Protein AF-0000000078881386 (afdb_homodimer)

Nearest PDB structures (foldseek):
  1fao-assembly1_A  TM=9.154E-01  e=1.620E-07  Homo sapiens
  7myx-assembly1_A  TM=7.883E-01  e=7.237E-08  Homo sapiens
  2dn6-assembly1_A  TM=8.409E-01  e=1.444E-07  Homo sapiens
  1fb8-assembly1_A  TM=8.385E-01  e=2.160E-07  Homo sapiens
  1wgq-assembly1_A  TM=7.987E-01  e=1.714E-06  Mus musculus

Structure (mmCIF, N/CA/C/O backbone):
data_AF-0000000078881386-model_v1
#
loop_
_entity.id
_entity.type
_entity.pdbx_description
1 polymer 'PH domain-containing protein'
#
loop_
_atom_site.group_PDB
_atom_site.id
_atom_site.type_symbol
_atom_site.label_atom_id
_atom_site.label_alt_id
_atom_site.label_comp_id
_atom_site.label_asym_id
_atom_site.label_entity_id
_atom_site.label_seq_id
_atom_site.pdbx_PDB_ins_code
_atom_site.Cartn_x
_atom_site.Cartn_y
_atom_site.Cartn_z
_atom_site.occupancy
_atom_site.B_iso_or_equiv
_atom_site.auth_seq_id
_atom_site.auth_comp_id
_atom_site.auth_asym_id
_atom_site.auth_atom_id
_atom_site.pdbx_PDB_model_num
ATOM 1 N N . MET A 1 1 ? 12.828 -4.633 3.707 1 94.75 1 MET A N 1
ATOM 2 C CA . MET A 1 1 ? 11.664 -5.312 3.141 1 94.75 1 MET A CA 1
ATOM 3 C C . MET A 1 1 ? 11.57 -5.066 1.638 1 94.75 1 MET A C 1
ATOM 5 O O . MET A 1 1 ? 11.734 -3.938 1.177 1 94.75 1 MET A O 1
ATOM 9 N N . LYS A 1 2 ? 11.383 -6.121 0.848 1 96.06 2 LYS A N 1
ATOM 10 C CA . LYS A 1 2 ? 11.242 -5.98 -0.599 1 96.06 2 LYS A CA 1
ATOM 11 C C . LYS A 1 2 ? 9.891 -5.371 -0.964 1 96.06 2 LYS A C 1
ATOM 13 O O . LYS A 1 2 ? 8.867 -5.711 -0.366 1 96.06 2 LYS A O 1
ATOM 18 N N . LEU A 1 3 ? 9.953 -4.492 -1.882 1 97 3 LEU A N 1
ATOM 19 C CA . LEU A 1 3 ? 8.773 -3.807 -2.404 1 97 3 LEU A CA 1
ATOM 20 C C . LEU A 1 3 ? 8.789 -3.785 -3.93 1 97 3 LEU A C 1
ATOM 22 O O . LEU A 1 3 ? 9.859 -3.682 -4.543 1 97 3 LEU A O 1
ATOM 26 N N . ASN A 1 4 ? 7.621 -3.945 -4.484 1 96.25 4 ASN A N 1
ATOM 27 C CA . ASN A 1 4 ? 7.551 -3.697 -5.918 1 96.25 4 ASN A CA 1
ATOM 28 C C . ASN A 1 4 ? 7.609 -2.205 -6.234 1 96.25 4 ASN A C 1
ATOM 30 O O . ASN A 1 4 ? 6.652 -1.642 -6.77 1 96.25 4 ASN A O 1
ATOM 34 N N . GLU A 1 5 ? 8.734 -1.689 -6.043 1 96.25 5 GLU A N 1
ATOM 35 C CA . GLU A 1 5 ? 8.969 -0.248 -6.031 1 96.25 5 GLU A CA 1
ATOM 36 C C . GLU A 1 5 ? 8.625 0.379 -7.379 1 96.25 5 GLU A C 1
ATOM 38 O O . GLU A 1 5 ? 7.988 1.433 -7.438 1 96.25 5 GLU A O 1
ATOM 43 N N . LYS A 1 6 ? 9.023 -0.265 -8.43 1 95.44 6 LYS A N 1
ATOM 44 C CA . LYS A 1 6 ? 8.766 0.279 -9.766 1 95.44 6 LYS A CA 1
ATOM 45 C C . LYS A 1 6 ? 7.27 0.405 -10.031 1 95.44 6 LYS A C 1
ATOM 47 O O . LYS A 1 6 ? 6.801 1.449 -10.484 1 95.44 6 LYS A O 1
ATOM 52 N N . SER A 1 7 ? 6.527 -0.603 -9.742 1 95.88 7 SER A N 1
ATOM 53 C CA . SER A 1 7 ? 5.082 -0.618 -9.938 1 95.88 7 SER A CA 1
ATOM 54 C C . SER A 1 7 ? 4.395 0.425 -9.062 1 95.88 7 SER A C 1
ATOM 56 O O . SER A 1 7 ? 3.484 1.122 -9.516 1 95.88 7 SER A O 1
ATOM 58 N N . VAL A 1 8 ? 4.902 0.527 -7.832 1 96.56 8 VAL A N 1
ATOM 59 C CA . VAL A 1 8 ? 4.324 1.466 -6.875 1 96.56 8 VAL A CA 1
ATOM 60 C C . VAL A 1 8 ? 4.574 2.898 -7.344 1 96.56 8 VAL A C 1
ATOM 62 O O . VAL A 1 8 ? 3.674 3.74 -7.297 1 96.56 8 VAL A O 1
ATOM 65 N N . ALA A 1 9 ? 5.758 3.098 -7.836 1 96.94 9 ALA A N 1
ATOM 66 C CA . ALA A 1 9 ? 6.113 4.422 -8.336 1 96.94 9 ALA A CA 1
ATOM 67 C C . ALA A 1 9 ? 5.297 4.777 -9.578 1 96.94 9 ALA A C 1
ATOM 69 O O . ALA A 1 9 ? 4.824 5.91 -9.711 1 96.94 9 ALA A O 1
ATOM 70 N N . GLN A 1 10 ? 5.121 3.82 -10.477 1 96.19 10 GLN A N 1
ATOM 71 C CA . GLN A 1 10 ? 4.359 4.059 -11.703 1 96.19 10 GLN A CA 1
ATOM 72 C C . GLN A 1 10 ? 2.902 4.387 -11.391 1 96.19 10 GLN A C 1
ATOM 74 O O . GLN A 1 10 ? 2.287 5.207 -12.07 1 96.19 10 GLN A O 1
ATOM 79 N N . PHE A 1 11 ? 2.418 3.768 -10.414 1 96.44 11 PHE A N 1
ATOM 80 C CA . PHE A 1 11 ? 1.037 4.031 -10.031 1 96.44 11 PHE A CA 1
ATOM 81 C C . PHE A 1 11 ? 0.867 5.473 -9.57 1 96.44 11 PHE A C 1
ATOM 83 O O . PHE A 1 11 ? -0.164 6.098 -9.836 1 96.44 11 PHE A O 1
ATOM 90 N N . ALA A 1 12 ? 1.852 5.969 -8.906 1 96.69 12 ALA A N 1
ATOM 91 C CA . ALA A 1 12 ? 1.809 7.328 -8.375 1 96.69 12 ALA A CA 1
ATOM 92 C C . ALA A 1 12 ? 1.545 8.344 -9.477 1 96.69 12 ALA A C 1
ATOM 94 O O . ALA A 1 12 ? 0.843 9.336 -9.266 1 96.69 12 ALA A O 1
ATOM 95 N N . ILE A 1 13 ? 2.072 8.023 -10.633 1 95.94 13 ILE A N 1
ATOM 96 C CA . ILE A 1 13 ? 1.996 9.016 -11.703 1 95.94 13 ILE A CA 1
ATOM 97 C C . ILE A 1 13 ? 1.046 8.531 -12.789 1 95.94 13 ILE A C 1
ATOM 99 O O . ILE A 1 13 ? 1.01 9.086 -13.891 1 95.94 13 ILE A O 1
ATOM 103 N N . SER A 1 14 ? 0.398 7.441 -12.531 1 94.12 14 SER A N 1
ATOM 104 C CA . SER A 1 14 ? -0.55 6.922 -13.516 1 94.12 14 SER A CA 1
ATOM 105 C C . SER A 1 14 ? -1.707 7.895 -13.734 1 94.12 14 SER A C 1
ATOM 107 O O . SER A 1 14 ? -1.917 8.805 -12.93 1 94.12 14 SER A O 1
ATOM 109 N N . ASN A 1 15 ? -2.494 7.637 -14.773 1 90.5 15 ASN A N 1
ATOM 110 C CA . ASN A 1 15 ? -3.59 8.523 -15.156 1 90.5 15 ASN A CA 1
ATOM 111 C C . ASN A 1 15 ? -4.867 8.195 -14.383 1 90.5 15 ASN A C 1
ATOM 113 O O . ASN A 1 15 ? -5.914 8.805 -14.625 1 90.5 15 ASN A O 1
ATOM 117 N N . SER A 1 16 ? -4.711 7.324 -13.422 1 88.62 16 SER A N 1
ATOM 118 C CA . SER A 1 16 ? -5.879 7.004 -12.602 1 88.62 16 SER A CA 1
ATOM 119 C C . SER A 1 16 ? -6.27 8.188 -11.719 1 88.62 16 SER A C 1
ATOM 121 O O . SER A 1 16 ? -5.461 9.078 -11.469 1 88.62 16 SER A O 1
ATOM 123 N N . SER A 1 17 ? -7.473 8.219 -11.336 1 90.31 17 SER A N 1
ATOM 124 C CA . SER A 1 17 ? -7.996 9.297 -10.508 1 90.31 17 SER A CA 1
ATOM 125 C C . SER A 1 17 ? -7.227 9.406 -9.195 1 90.31 17 SER A C 1
ATOM 127 O O . SER A 1 17 ? -6.84 8.398 -8.609 1 90.31 17 SER A O 1
ATOM 129 N N . THR A 1 18 ? -6.984 10.602 -8.805 1 95.56 18 THR A N 1
ATOM 130 C CA . THR A 1 18 ? -6.375 10.891 -7.512 1 95.56 18 THR A CA 1
ATOM 131 C C . THR A 1 18 ? -7.426 11.359 -6.508 1 95.56 18 THR A C 1
ATOM 133 O O . THR A 1 18 ? -8.352 12.094 -6.863 1 95.56 18 THR A O 1
ATOM 136 N N . ASP A 1 19 ? -7.289 10.93 -5.301 1 96.75 19 ASP A N 1
ATOM 137 C CA . ASP A 1 19 ? -8.242 11.312 -4.266 1 96.75 19 ASP A CA 1
ATOM 138 C C . ASP A 1 19 ? -8 12.742 -3.793 1 96.75 19 ASP A C 1
ATOM 140 O O . ASP A 1 19 ? -8.945 13.469 -3.469 1 96.75 19 ASP A O 1
ATOM 144 N N . LYS A 1 20 ? -6.762 13.102 -3.672 1 98.31 20 LYS A N 1
ATOM 145 C CA . LYS A 1 20 ? -6.355 14.469 -3.346 1 98.31 20 LYS A CA 1
ATOM 146 C C . LYS A 1 20 ? -4.887 14.695 -3.693 1 98.31 20 LYS A C 1
ATOM 148 O O . LYS A 1 20 ? -4.074 13.773 -3.627 1 98.31 20 LYS A O 1
ATOM 153 N N . GLU A 1 21 ? -4.562 15.883 -4.086 1 98.56 21 GLU A N 1
ATOM 154 C CA . GLU A 1 21 ? -3.168 16.25 -4.305 1 98.56 21 GLU A CA 1
ATOM 155 C C . GLU A 1 21 ? -2.922 17.719 -3.949 1 98.56 21 GLU A C 1
ATOM 157 O O . GLU A 1 21 ? -3.85 18.531 -3.963 1 98.56 21 GLU A O 1
ATOM 162 N N . GLY A 1 22 ? -1.773 17.984 -3.537 1 98.56 22 GLY A N 1
ATOM 163 C CA . GLY A 1 22 ? -1.41 19.344 -3.182 1 98.56 22 GLY A CA 1
ATOM 164 C C . GLY A 1 22 ? -0.135 19.438 -2.365 1 98.56 22 GLY A C 1
ATOM 165 O O . GLY A 1 22 ? 0.447 18.406 -2.004 1 98.56 22 GLY A O 1
ATOM 166 N N . TYR A 1 23 ? 0.26 20.641 -2.064 1 98.62 23 TYR A N 1
ATOM 167 C CA . TYR A 1 23 ? 1.469 20.875 -1.282 1 98.62 23 TYR A CA 1
ATOM 168 C C . TYR A 1 23 ? 1.188 20.734 0.209 1 98.62 23 TYR A C 1
ATOM 170 O O . TYR A 1 23 ? 0.157 21.188 0.7 1 98.62 23 TYR A O 1
ATOM 178 N N . LEU A 1 24 ? 2.074 20.094 0.901 1 98.44 24 LEU A N 1
ATOM 179 C CA . LEU A 1 24 ? 2.172 20.078 2.357 1 98.44 24 LEU A CA 1
ATOM 180 C C . LEU A 1 24 ? 3.621 20.25 2.805 1 98.44 24 LEU A C 1
ATOM 182 O O . LEU A 1 24 ? 4.547 19.922 2.062 1 98.44 24 LEU A O 1
ATOM 186 N N . ASN A 1 25 ? 3.734 20.812 3.963 1 97.31 25 ASN A N 1
ATOM 187 C CA . ASN A 1 25 ? 5.047 20.891 4.59 1 97.31 25 ASN A CA 1
ATOM 188 C C . ASN A 1 25 ? 5.328 19.672 5.461 1 97.31 25 ASN A C 1
ATOM 190 O O . ASN A 1 25 ? 4.645 19.438 6.461 1 97.31 25 ASN A O 1
ATOM 194 N N . LYS A 1 26 ? 6.242 18.875 5.047 1 96.56 26 LYS A N 1
ATOM 195 C CA . LYS A 1 26 ? 6.602 17.641 5.75 1 96.56 26 LYS A CA 1
ATOM 196 C C . LYS A 1 26 ? 7.766 17.875 6.707 1 96.56 26 LYS A C 1
ATOM 198 O O . LYS A 1 26 ? 8.828 18.344 6.293 1 96.56 26 LYS A O 1
ATOM 203 N N . LYS A 1 27 ? 7.551 17.547 7.941 1 93.94 27 LYS A N 1
ATOM 204 C CA . LYS A 1 27 ? 8.625 17.688 8.914 1 93.94 27 LYS A CA 1
ATOM 205 C C . LYS A 1 27 ? 9.672 16.594 8.758 1 93.94 27 LYS A C 1
ATOM 207 O O . LYS A 1 27 ? 9.328 15.422 8.609 1 93.94 27 LYS A O 1
ATOM 212 N N . GLY A 1 28 ? 10.984 16.984 8.773 1 88.5 28 GLY A N 1
ATOM 213 C CA . GLY A 1 28 ? 12.062 16.031 8.641 1 88.5 28 GLY A CA 1
ATOM 214 C C . GLY A 1 28 ? 12.273 15.188 9.891 1 88.5 28 GLY A C 1
ATOM 215 O O . GLY A 1 28 ? 12.008 15.641 11 1 88.5 28 GLY A O 1
ATOM 216 N N . GLU A 1 29 ? 12.742 13.992 9.695 1 80.25 29 GLU A N 1
ATOM 217 C CA . GLU A 1 29 ? 13.008 13.094 10.82 1 80.25 29 GLU A CA 1
ATOM 218 C C . GLU A 1 29 ? 14.25 13.531 11.586 1 80.25 29 GLU A C 1
ATOM 220 O O . GLU A 1 29 ? 14.227 13.609 12.82 1 80.25 29 GLU A O 1
ATOM 225 N N . LEU A 1 30 ? 15.203 13.789 10.852 1 76.25 30 LEU A N 1
ATOM 226 C CA . LEU A 1 30 ? 16.484 14.141 11.461 1 76.25 30 LEU A CA 1
ATOM 227 C C . LEU A 1 30 ? 16.609 15.648 11.641 1 76.25 30 LEU A C 1
ATOM 229 O O . LEU A 1 30 ? 17 16.109 12.711 1 76.25 30 LEU A O 1
ATOM 233 N N . ASN A 1 31 ? 16.156 16.328 10.562 1 72.81 31 ASN A N 1
ATOM 234 C CA . ASN A 1 31 ? 16.172 17.797 10.641 1 72.81 31 ASN A CA 1
ATOM 235 C C . ASN A 1 31 ? 14.797 18.344 11 1 72.81 31 ASN A C 1
ATOM 237 O O . ASN A 1 31 ? 13.781 17.906 10.453 1 72.81 31 ASN A O 1
ATOM 241 N N . ARG A 1 32 ? 14.68 19.156 12.016 1 76.75 32 ARG A N 1
ATOM 242 C CA . ARG A 1 32 ? 13.422 19.703 12.516 1 76.75 32 ARG A CA 1
ATOM 243 C C . ARG A 1 32 ? 12.828 20.703 11.531 1 76.75 32 ARG A C 1
ATOM 245 O O . ARG A 1 32 ? 11.773 21.297 11.797 1 76.75 32 ARG A O 1
ATOM 252 N N . GLY A 1 33 ? 13.43 20.766 10.398 1 88.5 33 GLY A N 1
ATOM 253 C CA . GLY A 1 33 ? 12.891 21.688 9.406 1 88.5 33 GLY A CA 1
ATOM 254 C C . GLY A 1 33 ? 11.766 21.094 8.586 1 88.5 33 GLY A C 1
ATOM 255 O O . GLY A 1 33 ? 11.648 19.859 8.477 1 88.5 33 GLY A O 1
ATOM 256 N N . TYR A 1 34 ? 10.883 22.016 8.203 1 92.5 34 TYR A N 1
ATOM 257 C CA . TYR A 1 34 ? 9.82 21.609 7.293 1 92.5 34 TYR A CA 1
ATOM 258 C C . TYR A 1 34 ? 10.258 21.75 5.84 1 92.5 34 TYR A C 1
ATOM 260 O O . TYR A 1 34 ? 10.922 22.719 5.48 1 92.5 34 TYR A O 1
ATOM 268 N N . GLN A 1 35 ? 10.016 20.719 5.062 1 95.69 35 GLN A N 1
ATOM 269 C CA . GLN A 1 35 ? 10.227 20.75 3.621 1 95.69 35 GLN A CA 1
ATOM 270 C C . GLN A 1 35 ? 8.906 20.672 2.863 1 95.69 35 GLN A C 1
ATOM 272 O O . GLN A 1 35 ? 8.078 19.797 3.152 1 95.69 35 GLN A O 1
ATOM 277 N N . ARG A 1 36 ? 8.805 21.609 1.931 1 97.62 36 ARG A N 1
ATOM 278 C CA . ARG A 1 36 ? 7.605 21.609 1.101 1 97.62 36 ARG A CA 1
ATOM 279 C C . ARG A 1 36 ? 7.652 20.484 0.076 1 97.62 36 ARG A C 1
ATOM 281 O O . ARG A 1 36 ? 8.625 20.359 -0.672 1 97.62 36 ARG A O 1
ATOM 288 N N . ARG A 1 37 ? 6.648 19.625 0.0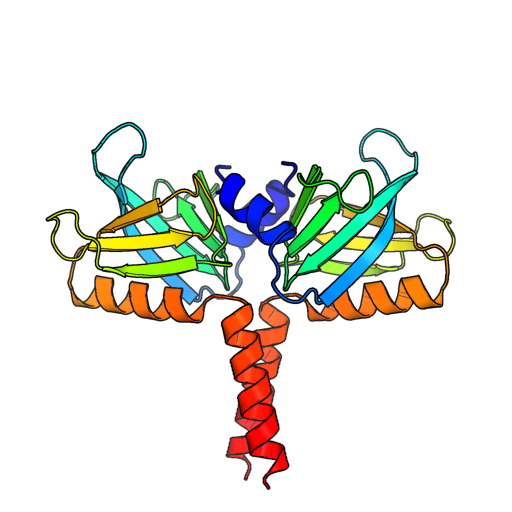92 1 98.44 37 ARG A N 1
ATOM 289 C CA . ARG A 1 37 ? 6.559 18.484 -0.811 1 98.44 37 ARG A CA 1
ATOM 290 C C . ARG A 1 37 ? 5.191 18.438 -1.489 1 98.44 37 ARG A C 1
ATOM 292 O O . ARG A 1 37 ? 4.199 18.922 -0.939 1 98.44 37 ARG A O 1
ATOM 299 N N . TRP A 1 38 ? 5.148 17.938 -2.664 1 98.81 38 TRP A N 1
ATOM 300 C CA . TRP A 1 38 ? 3.895 17.672 -3.359 1 98.81 38 TRP A CA 1
ATOM 301 C C . TRP A 1 38 ? 3.352 16.297 -3.004 1 98.81 38 TRP A C 1
ATOM 303 O O . TRP A 1 38 ? 4.02 15.281 -3.225 1 98.81 38 TRP A O 1
ATOM 313 N N . PHE A 1 39 ? 2.166 16.297 -2.477 1 98.88 39 PHE A N 1
ATOM 314 C CA . PHE A 1 39 ? 1.556 15.047 -2.027 1 98.88 39 PHE A CA 1
ATOM 315 C C . PHE A 1 39 ? 0.447 14.617 -2.979 1 98.88 39 PHE A C 1
ATOM 317 O O . PHE A 1 39 ? -0.301 15.453 -3.49 1 98.88 39 PHE A O 1
ATOM 324 N N . VAL A 1 40 ? 0.354 13.312 -3.234 1 98.69 40 VAL A N 1
ATOM 325 C CA . VAL A 1 40 ? -0.692 12.688 -4.039 1 98.69 40 VAL A CA 1
ATOM 326 C C . VAL A 1 40 ? -1.282 11.5 -3.289 1 98.69 40 VAL A C 1
ATOM 328 O O . VAL A 1 40 ? -0.561 10.562 -2.928 1 98.69 40 VAL A O 1
ATOM 331 N N . LEU A 1 41 ? -2.527 11.578 -3.059 1 98.62 41 LEU A N 1
ATOM 332 C CA . LEU A 1 41 ? -3.238 10.477 -2.412 1 98.62 41 LEU A CA 1
ATOM 333 C C . LEU A 1 41 ? -4.008 9.648 -3.438 1 98.62 41 LEU A C 1
ATOM 335 O O . LEU A 1 41 ? -4.832 10.188 -4.184 1 98.62 41 LEU A O 1
ATOM 339 N N . LYS A 1 42 ? -3.734 8.391 -3.555 1 97.19 42 LYS A N 1
ATOM 340 C CA . LYS A 1 42 ? -4.473 7.402 -4.34 1 97.19 42 LYS A CA 1
ATOM 341 C C . LYS A 1 42 ? -4.832 6.188 -3.488 1 97.19 42 LYS A C 1
ATOM 343 O O . LYS A 1 42 ? -3.973 5.352 -3.199 1 97.19 42 LYS A O 1
ATOM 348 N N . GLY A 1 43 ? -6.141 6.105 -3.172 1 96.38 43 GLY A N 1
ATOM 349 C CA . GLY A 1 43 ? -6.531 5.07 -2.227 1 96.38 43 GLY A CA 1
ATOM 350 C C . GLY A 1 43 ? -5.898 5.242 -0.859 1 96.38 43 GLY A C 1
ATOM 351 O O . GLY A 1 43 ? -6.031 6.297 -0.235 1 96.38 43 GLY A O 1
ATOM 352 N N . ASN A 1 44 ? -5.211 4.141 -0.479 1 97.62 44 ASN A N 1
ATOM 353 C CA . ASN A 1 44 ? -4.555 4.203 0.823 1 97.62 44 ASN A CA 1
ATOM 354 C C . ASN A 1 44 ? -3.059 4.465 0.685 1 97.62 44 ASN A C 1
ATOM 356 O O . ASN A 1 44 ? -2.289 4.188 1.606 1 97.62 44 ASN A O 1
ATOM 360 N N . LEU A 1 45 ? -2.637 4.941 -0.472 1 98.38 45 LEU A N 1
ATOM 361 C CA . LEU A 1 45 ? -1.235 5.254 -0.723 1 98.38 45 LEU A CA 1
ATOM 362 C C . LEU A 1 45 ? -1.026 6.762 -0.826 1 98.38 45 LEU A C 1
ATOM 364 O O . LEU A 1 45 ? -1.571 7.41 -1.724 1 98.38 45 LEU A O 1
ATOM 368 N N . LEU A 1 46 ? -0.298 7.316 0.105 1 98.81 46 LEU A N 1
ATOM 369 C CA . LEU A 1 46 ? 0.057 8.734 0.087 1 98.81 46 LEU A CA 1
ATOM 370 C C . LEU A 1 46 ? 1.484 8.93 -0.414 1 98.81 46 LEU A C 1
ATOM 372 O O . LEU A 1 46 ? 2.443 8.648 0.307 1 98.81 46 LEU A O 1
ATOM 376 N N . TYR A 1 47 ? 1.562 9.406 -1.616 1 98.75 47 TYR A N 1
ATOM 377 C CA . TYR A 1 47 ? 2.869 9.664 -2.215 1 98.75 47 TYR A CA 1
ATOM 378 C C . TYR A 1 47 ? 3.316 11.094 -1.958 1 98.75 47 TYR A C 1
ATOM 380 O O . TYR A 1 47 ? 2.484 11.992 -1.788 1 98.75 47 TYR A O 1
ATOM 388 N N . TYR A 1 48 ? 4.629 11.273 -1.962 1 98.69 48 TYR A N 1
ATOM 389 C CA . TYR A 1 48 ? 5.117 12.648 -1.947 1 98.69 48 TYR A CA 1
ATOM 390 C C . TYR A 1 48 ? 6.336 12.805 -2.85 1 98.69 48 TYR A C 1
ATOM 392 O O . TYR A 1 48 ? 7.156 11.883 -2.961 1 98.69 48 TYR A O 1
ATOM 400 N N . PHE A 1 49 ? 6.395 13.93 -3.477 1 98.69 49 PHE A N 1
ATOM 401 C CA . PHE A 1 49 ? 7.41 14.32 -4.445 1 98.69 49 PHE A CA 1
ATOM 402 C C . PHE A 1 49 ? 8.133 15.586 -3.996 1 98.69 49 PHE A C 1
ATOM 404 O O . PHE A 1 49 ? 7.66 16.297 -3.102 1 98.69 49 PHE A O 1
ATOM 411 N N . GLU A 1 50 ? 9.305 15.797 -4.594 1 97.94 50 GLU A N 1
ATOM 412 C CA . GLU A 1 50 ? 9.953 17.078 -4.359 1 97.94 50 GLU A CA 1
ATOM 413 C C . GLU A 1 50 ? 9.125 18.234 -4.926 1 97.94 50 GLU A C 1
ATOM 415 O O . GLU A 1 50 ? 8.906 19.234 -4.25 1 97.94 50 GLU A O 1
ATOM 420 N N . ARG A 1 51 ? 8.766 18.219 -6.125 1 97.69 51 ARG A N 1
ATOM 421 C CA . ARG A 1 51 ? 7.973 19.234 -6.824 1 97.69 51 ARG A CA 1
ATOM 422 C C . ARG A 1 51 ? 6.793 18.594 -7.547 1 97.69 51 ARG A C 1
ATOM 424 O O . ARG A 1 51 ? 6.816 17.406 -7.863 1 97.69 51 ARG A O 1
ATOM 431 N N . ARG A 1 52 ? 5.977 19.578 -7.855 1 95.62 52 ARG A N 1
ATOM 432 C CA . ARG A 1 52 ? 4.816 19.172 -8.648 1 95.62 52 ARG A CA 1
ATOM 433 C C . ARG A 1 52 ? 5.242 18.625 -10.008 1 95.62 52 ARG A C 1
ATOM 435 O O . ARG A 1 52 ? 6.207 19.109 -10.602 1 95.62 52 ARG A O 1
ATOM 442 N N . LEU A 1 53 ? 4.875 17.562 -10.586 1 95.38 53 LEU A N 1
ATOM 443 C CA . LEU A 1 53 ? 5.055 17 -11.922 1 95.38 53 LEU A CA 1
ATOM 444 C C . LEU A 1 53 ? 6.262 16.062 -11.953 1 95.38 53 LEU A C 1
ATOM 446 O O . LEU A 1 53 ? 6.574 15.484 -12.992 1 95.38 53 LEU A O 1
ATOM 450 N N . ASP A 1 54 ? 7.086 16.062 -10.75 1 97.56 54 ASP A N 1
ATOM 451 C CA . ASP A 1 54 ? 8.141 15.047 -10.711 1 97.56 54 ASP A CA 1
ATOM 452 C C . ASP A 1 54 ? 7.598 13.672 -11.094 1 97.56 54 ASP A C 1
ATOM 454 O O . ASP A 1 54 ? 6.469 13.328 -10.742 1 97.56 54 ASP A O 1
ATOM 458 N N . LYS A 1 55 ? 8.367 12.898 -11.727 1 95 55 LYS A N 1
ATOM 459 C CA . LYS A 1 55 ? 7.941 11.594 -12.211 1 95 55 LYS A CA 1
ATOM 460 C C . LYS A 1 55 ? 8.219 10.508 -11.18 1 95 55 LYS A C 1
ATOM 462 O O . LYS A 1 55 ? 7.617 9.43 -11.219 1 95 55 LYS A O 1
ATOM 467 N N . ASP A 1 56 ? 9.195 10.758 -10.289 1 97 56 ASP A N 1
ATOM 468 C CA . ASP A 1 56 ? 9.555 9.781 -9.266 1 97 56 ASP A CA 1
ATOM 469 C C . ASP A 1 56 ? 9.195 10.289 -7.875 1 97 56 ASP A C 1
ATOM 471 O O . ASP A 1 56 ? 9.68 11.336 -7.441 1 97 56 ASP A O 1
ATOM 475 N N . PRO A 1 57 ? 8.391 9.547 -7.246 1 98.38 57 PRO A N 1
ATOM 476 C CA . PRO A 1 57 ? 8.148 9.945 -5.855 1 98.38 57 PRO A CA 1
ATOM 477 C C . PRO A 1 57 ? 9.367 9.727 -4.961 1 98.38 57 PRO A C 1
ATOM 479 O O . PRO A 1 57 ? 10.133 8.781 -5.168 1 98.38 57 PRO A O 1
ATOM 482 N N . ILE A 1 58 ? 9.477 10.578 -4 1 98.19 58 ILE A N 1
ATOM 483 C CA . ILE A 1 58 ? 10.508 10.414 -2.986 1 98.19 58 ILE A CA 1
ATOM 484 C C . ILE A 1 58 ? 10.156 9.242 -2.078 1 98.19 58 ILE A C 1
ATOM 486 O O . ILE A 1 58 ? 11.031 8.469 -1.677 1 98.19 58 ILE A O 1
ATOM 490 N N . GLY A 1 59 ? 8.828 9.133 -1.765 1 98.12 59 GLY A N 1
ATOM 491 C CA . GLY A 1 59 ? 8.367 8.062 -0.885 1 98.12 59 GLY A CA 1
ATOM 492 C C . GLY A 1 59 ? 6.871 7.844 -0.946 1 98.12 59 GLY A C 1
ATOM 493 O O . GLY A 1 59 ? 6.164 8.539 -1.681 1 98.12 59 GLY A O 1
ATOM 494 N N . VAL A 1 60 ? 6.473 6.805 -0.294 1 98.69 60 VAL A N 1
ATOM 495 C CA . VAL A 1 60 ? 5.062 6.473 -0.149 1 98.69 60 VAL A CA 1
ATOM 496 C C . VAL A 1 60 ? 4.762 6.105 1.304 1 98.69 60 VAL A C 1
ATOM 498 O O . VAL A 1 60 ? 5.562 5.434 1.958 1 98.69 60 VAL A O 1
ATOM 501 N N . ILE A 1 61 ? 3.705 6.645 1.822 1 98.44 61 ILE A N 1
ATOM 502 C CA . ILE A 1 61 ? 3.168 6.285 3.131 1 98.44 61 ILE A CA 1
ATOM 503 C C . ILE A 1 61 ? 1.92 5.426 2.957 1 98.44 61 ILE A C 1
ATOM 505 O O . ILE A 1 61 ? 0.906 5.891 2.43 1 98.44 61 ILE A O 1
ATOM 509 N N . ILE A 1 62 ? 1.994 4.199 3.352 1 98.06 62 ILE A N 1
ATOM 510 C CA . ILE A 1 62 ? 0.833 3.318 3.309 1 98.06 62 ILE A CA 1
ATOM 511 C C . ILE A 1 62 ? -0.041 3.553 4.539 1 98.06 62 ILE A C 1
ATOM 513 O O . ILE A 1 62 ? 0.4 3.346 5.672 1 98.06 62 ILE A O 1
ATOM 517 N N . LEU A 1 63 ? -1.253 3.938 4.273 1 97.88 63 LEU A N 1
ATOM 518 C CA . LEU A 1 63 ? -2.119 4.438 5.332 1 97.88 63 LEU A CA 1
ATOM 519 C C . LEU A 1 63 ? -2.941 3.309 5.941 1 97.88 63 LEU A C 1
ATOM 521 O O . LEU A 1 63 ? -4.176 3.34 5.902 1 97.88 63 LEU A O 1
ATOM 525 N N . GLU A 1 64 ? -2.289 2.361 6.504 1 96.12 64 GLU A N 1
ATOM 526 C CA . GLU A 1 64 ? -2.93 1.274 7.238 1 96.12 64 GLU A CA 1
ATOM 527 C C . GLU A 1 64 ? -2.455 1.229 8.688 1 96.12 64 GLU A C 1
ATOM 529 O O . GLU A 1 64 ? -1.281 1.483 8.969 1 96.12 64 GLU A O 1
ATOM 534 N N . ASN A 1 65 ? -3.402 0.892 9.57 1 94.19 65 ASN A N 1
ATOM 535 C CA . ASN A 1 65 ? -3.107 0.813 11 1 94.19 65 ASN A CA 1
ATOM 536 C C . ASN A 1 65 ? -2.557 2.133 11.531 1 94.19 65 ASN A C 1
ATOM 538 O O . ASN A 1 65 ? -1.556 2.15 12.25 1 94.19 65 ASN A O 1
ATOM 542 N N . CYS A 1 66 ? -3.223 3.197 11.078 1 96.5 66 CYS A N 1
ATOM 543 C CA . CYS A 1 66 ? -2.773 4.523 11.492 1 96.5 66 CYS A CA 1
ATOM 544 C C . CYS A 1 66 ? -3.947 5.383 11.945 1 96.5 66 CYS A C 1
ATOM 546 O O . CYS A 1 66 ? -5.105 4.996 11.773 1 96.5 66 CYS A O 1
ATOM 548 N N . ASN A 1 67 ? -3.623 6.477 12.57 1 96.19 67 ASN A N 1
ATOM 549 C CA . ASN A 1 67 ? -4.578 7.496 12.984 1 96.19 67 ASN A CA 1
ATOM 550 C C . ASN A 1 67 ? -4.098 8.898 12.617 1 96.19 67 ASN A C 1
ATOM 552 O O . ASN A 1 67 ? -2.906 9.195 12.711 1 96.19 67 ASN A O 1
ATOM 556 N N . VAL A 1 68 ? -5.02 9.695 12.219 1 97.88 68 VAL A N 1
ATOM 557 C CA . VAL A 1 68 ? -4.727 11.078 11.859 1 97.88 68 VAL A CA 1
ATOM 558 C C . VAL A 1 68 ? -5.258 12.016 12.93 1 97.88 68 VAL A C 1
ATOM 560 O O . VAL A 1 68 ? -6.43 11.945 13.312 1 97.88 68 VAL A O 1
ATOM 563 N N . GLU A 1 69 ? -4.391 12.805 13.453 1 97.44 69 GLU A N 1
ATOM 564 C CA . GLU A 1 69 ? -4.797 13.734 14.492 1 97.44 69 GLU A CA 1
ATOM 565 C C . GLU A 1 69 ? -4.055 15.062 14.367 1 97.44 69 GLU A C 1
ATOM 567 O O . GLU A 1 69 ? -3.078 15.164 13.625 1 97.44 69 GLU A O 1
ATOM 572 N N . LEU A 1 70 ? -4.555 16.047 15.047 1 96.81 70 LEU A N 1
ATOM 573 C CA . LEU A 1 70 ? -3.857 17.328 15.094 1 96.81 70 LEU A CA 1
ATOM 574 C C . LEU A 1 70 ? -2.482 17.172 15.734 1 96.81 70 LEU A C 1
ATOM 576 O O . LEU A 1 70 ? -2.324 16.438 16.703 1 96.81 70 LEU A O 1
ATOM 580 N N . ALA A 1 71 ? -1.553 17.922 15.141 1 95 71 ALA A N 1
ATOM 581 C CA . ALA A 1 71 ? -0.199 17.828 15.68 1 95 71 ALA A CA 1
ATOM 582 C C . ALA A 1 71 ? -0.049 18.688 16.922 1 95 71 ALA A C 1
ATOM 584 O O . ALA A 1 71 ? -0.635 19.781 17.016 1 95 71 ALA A O 1
ATOM 585 N N . GLU A 1 72 ? 0.723 18.109 17.891 1 87.31 72 GLU A N 1
ATOM 586 C CA . GLU A 1 72 ? 1.102 18.906 19.047 1 87.31 72 GLU A CA 1
ATOM 587 C C . GLU A 1 72 ? 2.457 19.578 18.844 1 87.31 72 GLU A C 1
ATOM 589 O O . GLU A 1 72 ? 3.389 19.359 19.625 1 87.31 72 GLU A O 1
ATOM 594 N N . SER A 1 73 ? 2.742 20.25 17.75 1 78.56 73 SER A N 1
ATOM 595 C CA . SER A 1 73 ? 4.059 20.734 17.359 1 78.56 73 SER A CA 1
ATOM 596 C C . SER A 1 73 ? 4.184 22.234 17.594 1 78.56 73 SER A C 1
ATOM 598 O O . SER A 1 73 ? 5.285 22.781 17.562 1 78.56 73 SER A O 1
ATOM 600 N N . GLY A 1 74 ? 3.025 22.953 17.812 1 81.81 74 GLY A N 1
ATOM 601 C CA . GLY A 1 74 ? 3.051 24.406 17.906 1 81.81 74 GLY A CA 1
ATOM 602 C C . GLY A 1 74 ? 2.9 25.094 16.562 1 81.81 74 GLY A C 1
ATOM 603 O O . GLY A 1 74 ? 2.615 26.297 16.5 1 81.81 74 GLY A O 1
ATOM 604 N N . GLU A 1 75 ? 3.111 24.391 15.43 1 86.69 75 GLU A N 1
ATOM 605 C CA . GLU A 1 75 ? 2.914 24.953 14.094 1 86.69 75 GLU A CA 1
ATOM 606 C C . GLU A 1 75 ? 1.431 25.078 13.758 1 86.69 75 GLU A C 1
ATOM 608 O O . GLU A 1 75 ? 0.637 24.188 14.102 1 86.69 75 GLU A O 1
ATOM 613 N N . PRO A 1 76 ? 1.17 26.25 13.156 1 91.75 76 PRO A N 1
ATOM 614 C CA . PRO A 1 76 ? -0.228 26.406 12.75 1 91.75 76 PRO A CA 1
ATOM 615 C C . PRO A 1 76 ? -0.646 25.406 11.664 1 91.75 76 PRO A C 1
ATOM 617 O O . PRO A 1 76 ? 0.161 25.062 10.805 1 91.75 76 PRO A O 1
ATOM 620 N N . TYR A 1 77 ? -1.844 24.906 11.68 1 97.12 77 TYR A N 1
ATOM 621 C CA . TYR A 1 77 ? -2.502 24.062 10.695 1 97.12 77 TYR A CA 1
ATOM 622 C C . TYR A 1 77 ? -1.708 22.781 10.453 1 97.12 77 TYR A C 1
ATOM 624 O O . TYR A 1 77 ? -1.49 22.391 9.305 1 97.12 77 TYR A O 1
ATOM 632 N N . ALA A 1 78 ? -1.105 22.25 11.5 1 97.38 78 ALA A N 1
ATOM 633 C CA . ALA A 1 78 ? -0.318 21.016 11.43 1 97.38 78 ALA A CA 1
ATOM 634 C C . ALA A 1 78 ? -1.115 19.828 11.938 1 97.38 78 ALA A C 1
ATOM 636 O O . ALA A 1 78 ? -1.922 19.953 12.859 1 97.38 78 ALA A O 1
ATOM 637 N N . PHE A 1 79 ? -0.917 18.688 11.312 1 98.31 79 PHE A N 1
ATOM 638 C CA . PHE A 1 79 ? -1.491 17.422 11.734 1 98.31 79 PHE A CA 1
ATOM 639 C C . PHE A 1 79 ? -0.462 16.297 11.625 1 98.31 79 PHE A C 1
ATOM 641 O O . PHE A 1 79 ? 0.651 16.516 11.141 1 98.31 79 PHE A O 1
ATOM 648 N N . GLN A 1 80 ? -0.806 15.172 12.219 1 97.88 80 GLN A N 1
ATOM 649 C CA . GLN A 1 80 ? 0.161 14.078 12.203 1 97.88 80 GLN A CA 1
ATOM 650 C C . GLN A 1 80 ? -0.521 12.75 11.906 1 97.88 80 GLN A C 1
ATOM 652 O O . GLN A 1 80 ? -1.709 12.578 12.188 1 97.88 80 GLN A O 1
ATOM 657 N N . ILE A 1 81 ? 0.191 11.891 11.273 1 97.88 81 ILE A N 1
ATOM 658 C CA . ILE A 1 81 ? -0.186 10.508 11.023 1 97.88 81 ILE A CA 1
ATOM 659 C C . ILE A 1 81 ? 0.603 9.578 11.945 1 97.88 81 ILE A C 1
ATOM 661 O O . ILE A 1 81 ? 1.829 9.5 11.859 1 97.88 81 ILE A O 1
ATOM 665 N N . ASN A 1 82 ? -0.136 8.914 12.82 1 96.62 82 ASN A N 1
ATOM 666 C CA . ASN A 1 82 ? 0.456 8 13.797 1 96.62 82 ASN A CA 1
ATOM 667 C C . ASN A 1 82 ? 0.186 6.547 13.43 1 96.62 82 ASN A C 1
ATOM 669 O O . ASN A 1 82 ? -0.954 6.172 13.156 1 96.62 82 ASN A O 1
ATOM 673 N N . PHE A 1 83 ? 1.229 5.762 13.43 1 96.5 83 PHE A N 1
ATOM 674 C CA . PHE A 1 83 ? 1.07 4.34 13.148 1 96.5 83 PHE A CA 1
ATOM 675 C C . PHE A 1 83 ? 1.19 3.516 14.422 1 96.5 83 PHE A C 1
ATOM 677 O O . PHE A 1 83 ? 1.887 3.91 15.359 1 96.5 83 PHE A O 1
ATOM 684 N N . ALA A 1 84 ? 0.481 2.428 14.344 1 92.69 84 ALA A N 1
ATOM 685 C CA . ALA A 1 84 ? 0.531 1.527 15.492 1 92.69 84 ALA A CA 1
ATOM 686 C C . ALA A 1 84 ? 1.839 0.743 15.516 1 92.69 84 ALA A C 1
ATOM 688 O O . ALA A 1 84 ? 2.395 0.413 14.469 1 92.69 84 ALA A O 1
ATOM 689 N N . GLY A 1 85 ? 2.307 0.442 16.688 1 89.56 85 GLY A N 1
ATOM 690 C CA . GLY A 1 85 ? 3.494 -0.379 16.875 1 89.56 85 GLY A CA 1
ATOM 691 C C . GLY A 1 85 ? 4.641 0.364 17.531 1 89.56 85 GLY A C 1
ATOM 692 O O . GLY A 1 85 ? 4.809 1.567 17.328 1 89.56 85 GLY A O 1
ATOM 693 N N . ALA A 1 86 ? 5.406 -0.349 18.266 1 85 86 ALA A N 1
ATOM 694 C CA . ALA A 1 86 ? 6.555 0.242 18.938 1 85 86 ALA A CA 1
ATOM 695 C C . ALA A 1 86 ? 7.578 0.762 17.938 1 85 86 ALA A C 1
ATOM 697 O O . ALA A 1 86 ? 7.961 0.047 17 1 85 86 ALA A O 1
ATOM 698 N N . GLY A 1 87 ? 7.926 1.993 18.062 1 88 87 GLY A N 1
ATOM 699 C CA . GLY A 1 87 ? 8.961 2.566 17.219 1 88 87 GLY A CA 1
ATOM 700 C C . GLY A 1 87 ? 8.445 2.984 15.844 1 88 87 GLY A C 1
ATOM 701 O O . GLY A 1 87 ? 9.234 3.291 14.953 1 88 87 GLY A O 1
ATOM 702 N N . ALA A 1 88 ? 7.09 2.939 15.727 1 90.19 88 ALA A N 1
ATOM 703 C CA . ALA A 1 88 ? 6.523 3.346 14.438 1 90.19 88 ALA A CA 1
ATOM 704 C C . ALA A 1 88 ? 6.758 4.832 14.188 1 90.19 88 ALA A C 1
ATOM 706 O O . ALA A 1 88 ? 6.746 5.641 15.117 1 90.19 88 ALA A O 1
ATOM 707 N N . ARG A 1 89 ? 6.926 5.133 12.938 1 88.94 89 ARG A N 1
ATOM 708 C CA . ARG A 1 89 ? 7.188 6.508 12.523 1 88.94 89 ARG A CA 1
ATOM 709 C C . ARG A 1 89 ? 5.941 7.375 12.688 1 88.94 89 ARG A C 1
ATOM 711 O O . ARG A 1 89 ? 4.82 6.898 12.5 1 88.94 89 ARG A O 1
ATOM 718 N N . VAL A 1 90 ? 6.195 8.586 13.109 1 94.44 90 VAL A N 1
ATOM 719 C CA . VAL A 1 90 ? 5.156 9.609 13.102 1 94.44 90 VAL A CA 1
ATOM 720 C C . VAL A 1 90 ? 5.449 10.641 12.016 1 94.44 90 VAL A C 1
ATOM 722 O O . VAL A 1 90 ? 6.559 11.172 11.938 1 94.44 90 VAL A O 1
ATOM 725 N N . TYR A 1 91 ? 4.508 10.867 11.195 1 96.62 91 TYR A N 1
ATOM 726 C CA . TYR A 1 91 ? 4.645 11.898 10.172 1 96.62 91 TYR A CA 1
ATOM 727 C C . TYR A 1 91 ? 3.924 13.18 10.586 1 96.62 91 TYR A C 1
ATOM 729 O O . TYR A 1 91 ? 2.719 13.164 10.844 1 96.62 91 TYR A O 1
ATOM 737 N N . VAL A 1 92 ? 4.633 14.234 10.688 1 96.81 92 VAL A N 1
ATOM 738 C CA . VAL A 1 92 ? 4.055 15.547 10.977 1 96.81 92 VAL A CA 1
ATOM 739 C C . VAL A 1 92 ? 4.008 16.375 9.695 1 96.81 92 VAL A C 1
ATOM 741 O O . VAL A 1 92 ? 5.035 16.594 9.047 1 96.81 92 VAL A O 1
ATOM 744 N N . LEU A 1 93 ? 2.805 16.844 9.383 1 97.94 93 LEU A N 1
ATOM 745 C CA . LEU A 1 93 ? 2.568 17.578 8.141 1 97.94 93 LEU A CA 1
ATOM 746 C C . LEU A 1 93 ? 1.884 18.906 8.43 1 97.94 93 LEU A C 1
ATOM 748 O O . LEU A 1 93 ? 1.004 18.984 9.289 1 97.94 93 LEU A O 1
ATOM 752 N N . GLY A 1 94 ? 2.268 19.859 7.68 1 97.69 94 GLY A N 1
ATOM 753 C CA . GLY A 1 94 ? 1.668 21.172 7.805 1 97.69 94 GLY A CA 1
ATOM 754 C C . GLY A 1 94 ? 1.006 21.656 6.527 1 97.69 94 GLY A C 1
ATOM 755 O O . GLY A 1 94 ? 1.568 21.516 5.438 1 97.69 94 GLY A O 1
ATOM 756 N N . ALA A 1 95 ? -0.186 22.188 6.648 1 98.12 95 ALA A N 1
ATOM 757 C CA . ALA A 1 95 ? -0.882 22.797 5.523 1 98.12 95 ALA A CA 1
ATOM 758 C C . ALA A 1 95 ? -0.714 24.312 5.535 1 98.12 95 ALA A C 1
ATOM 760 O O . ALA A 1 95 ? -0.302 24.891 6.547 1 98.12 95 ALA A O 1
ATOM 761 N N . ASP A 1 96 ? -1.059 24.938 4.41 1 97.06 96 ASP A N 1
ATOM 762 C CA . ASP A 1 96 ? -0.9 26.375 4.309 1 97.06 96 ASP A CA 1
ATOM 763 C C . ASP A 1 96 ? -2.096 27.109 4.914 1 97.06 96 ASP A C 1
ATOM 765 O O . ASP A 1 96 ? -1.985 28.266 5.312 1 97.06 96 ASP A O 1
ATOM 769 N N . THR A 1 97 ? -3.264 26.5 4.926 1 97.81 97 THR A N 1
ATOM 770 C CA . THR A 1 97 ? -4.48 27.094 5.473 1 97.81 97 THR A CA 1
ATOM 771 C C . THR A 1 97 ? -5.223 26.094 6.352 1 97.81 97 THR A C 1
ATOM 773 O O . THR A 1 97 ? -5.016 24.891 6.238 1 97.81 97 THR A O 1
ATOM 776 N N . PRO A 1 98 ? -6.059 26.594 7.27 1 97.06 98 PRO A N 1
ATOM 777 C CA . PRO A 1 98 ? -6.867 25.688 8.086 1 97.06 98 PRO A CA 1
ATOM 778 C C . PRO A 1 98 ? -7.82 24.844 7.254 1 97.06 98 PRO A C 1
ATOM 780 O O . PRO A 1 98 ? -8.078 23.672 7.594 1 97.06 98 PRO A O 1
ATOM 783 N N . GLU A 1 99 ? -8.359 25.391 6.195 1 98.19 99 GLU A N 1
ATOM 784 C CA . GLU A 1 99 ? -9.258 24.656 5.312 1 98.19 99 GLU A CA 1
ATOM 785 C C . GLU A 1 99 ? -8.555 23.484 4.648 1 98.19 99 GLU A C 1
ATOM 787 O O . GLU A 1 99 ? -9.109 22.391 4.555 1 98.19 99 GLU A O 1
ATOM 792 N N . ASP A 1 100 ? -7.324 23.734 4.223 1 98.31 100 ASP A N 1
ATOM 793 C CA . ASP A 1 100 ? -6.539 22.688 3.596 1 98.31 100 ASP A CA 1
ATOM 794 C C . ASP A 1 100 ? -6.188 21.594 4.605 1 98.31 100 ASP A C 1
ATOM 796 O O . ASP A 1 100 ? -6.207 20.406 4.277 1 98.31 100 ASP A O 1
ATOM 800 N N . MET A 1 101 ? -5.809 22.062 5.777 1 98.44 101 MET A N 1
ATOM 801 C CA . MET A 1 101 ? -5.5 21.109 6.84 1 98.44 101 MET A CA 1
ATOM 802 C C . MET A 1 101 ? -6.684 20.188 7.102 1 98.44 101 MET A C 1
ATOM 804 O O . MET A 1 101 ? -6.523 18.969 7.125 1 98.44 101 MET A O 1
ATOM 808 N N . GLU A 1 102 ? -7.836 20.734 7.223 1 98.31 102 GLU A N 1
ATOM 809 C CA . GLU A 1 102 ? -9.039 19.969 7.504 1 98.31 102 GLU A CA 1
ATOM 810 C C . GLU A 1 102 ? -9.375 19.016 6.348 1 98.31 102 GLU A C 1
ATOM 812 O O . GLU A 1 102 ? -9.781 17.875 6.57 1 98.31 102 GLU A O 1
ATOM 817 N N . ALA A 1 103 ? -9.242 19.5 5.184 1 98.56 103 ALA A N 1
ATOM 818 C CA . ALA A 1 103 ? -9.531 18.688 4 1 98.56 103 ALA A CA 1
ATOM 819 C C . ALA A 1 103 ? -8.609 17.484 3.918 1 98.56 103 ALA A C 1
ATOM 821 O O . ALA A 1 103 ? -9.055 16.359 3.635 1 98.56 103 ALA A O 1
A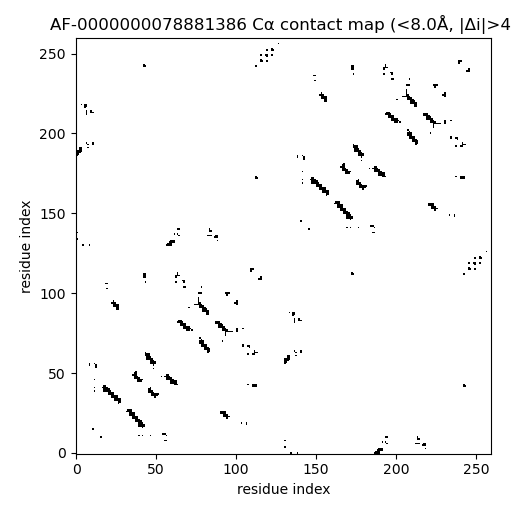TOM 822 N N . TRP A 1 104 ? -7.312 17.688 4.164 1 98.88 104 TRP A N 1
ATOM 823 C CA . TRP A 1 104 ? -6.352 16.578 4.156 1 98.88 104 TRP A CA 1
ATOM 824 C C . TRP A 1 104 ? -6.656 15.586 5.27 1 98.88 104 TRP A C 1
ATOM 826 O O . TRP A 1 104 ? -6.68 14.375 5.039 1 98.88 104 TRP A O 1
ATOM 836 N N . MET A 1 105 ? -6.844 16.125 6.449 1 98.56 105 MET A N 1
ATOM 837 C CA . MET A 1 1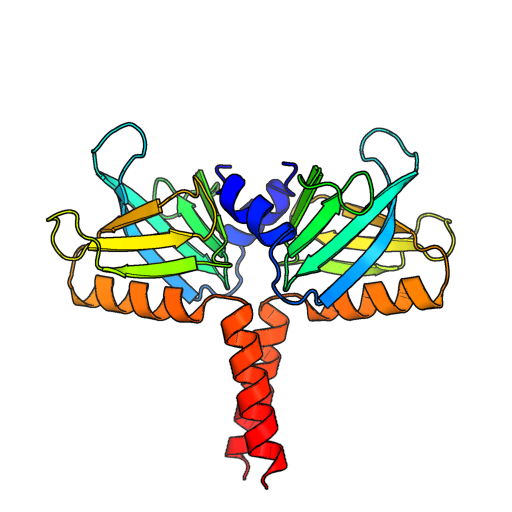05 ? -7.121 15.242 7.57 1 98.56 105 MET A CA 1
ATOM 838 C C . MET A 1 105 ? -8.344 14.375 7.289 1 98.56 105 MET A C 1
ATOM 840 O O . MET A 1 105 ? -8.352 13.18 7.602 1 98.56 105 MET A O 1
ATOM 844 N N . LYS A 1 106 ? -9.359 14.945 6.707 1 97.81 106 LYS A N 1
ATOM 845 C CA . LYS A 1 106 ? -10.586 14.219 6.391 1 97.81 106 LYS A CA 1
ATOM 846 C C . LYS A 1 106 ? -10.32 13.094 5.398 1 97.81 106 LYS A C 1
ATOM 848 O O . LYS A 1 106 ? -10.672 11.938 5.652 1 97.81 106 LYS A O 1
ATOM 853 N N . VAL A 1 107 ? -9.695 13.375 4.312 1 98.06 107 VAL A N 1
ATOM 854 C CA . VAL A 1 107 ? -9.516 12.383 3.254 1 98.06 107 VAL A CA 1
ATOM 855 C C . VAL A 1 107 ? -8.555 11.289 3.727 1 98.06 107 VAL A C 1
ATOM 857 O O . VAL A 1 107 ? -8.727 10.117 3.393 1 98.06 107 VAL A O 1
ATOM 860 N N . LEU A 1 108 ? -7.547 11.609 4.512 1 98.31 108 LEU A N 1
ATOM 861 C CA . LEU A 1 108 ? -6.598 10.633 5.02 1 98.31 108 LEU A CA 1
ATOM 862 C C . LEU A 1 108 ? -7.266 9.695 6.02 1 98.31 108 LEU A C 1
ATOM 864 O O . LEU A 1 108 ? -6.938 8.508 6.078 1 98.31 108 LEU A O 1
ATOM 868 N N . THR A 1 109 ? -8.203 10.281 6.746 1 95.56 109 THR A N 1
ATOM 869 C CA . THR A 1 109 ? -8.914 9.508 7.758 1 95.56 109 THR A CA 1
ATOM 870 C C . THR A 1 109 ? -9.758 8.414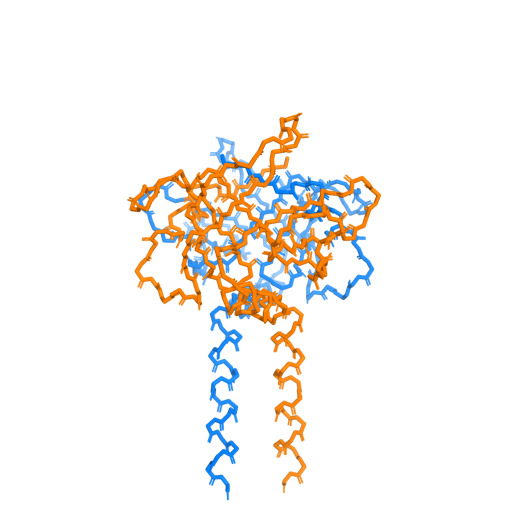 7.105 1 95.56 109 THR A C 1
ATOM 872 O O . THR A 1 109 ? -9.891 7.32 7.648 1 95.56 109 THR A O 1
ATOM 875 N N . ILE A 1 110 ? -10.258 8.625 5.922 1 93.75 110 ILE A N 1
ATOM 876 C CA . ILE A 1 110 ? -11.18 7.672 5.312 1 93.75 110 ILE A CA 1
ATOM 877 C C . ILE A 1 110 ? -10.461 6.891 4.219 1 93.75 110 ILE A C 1
ATOM 879 O O . ILE A 1 110 ? -11.094 6.168 3.443 1 93.75 110 ILE A O 1
ATOM 883 N N . ALA A 1 111 ? -9.141 7.043 4.16 1 94.44 111 ALA A N 1
ATOM 884 C CA . ALA A 1 111 ? -8.383 6.477 3.045 1 94.44 111 ALA A CA 1
ATOM 885 C C . ALA A 1 111 ? -7.934 5.055 3.355 1 94.44 111 ALA A C 1
ATOM 887 O O . ALA A 1 111 ? -7.465 4.336 2.467 1 94.44 111 ALA A O 1
ATOM 888 N N . THR A 1 112 ? -8.047 4.555 4.52 1 93.75 112 THR A N 1
ATOM 889 C CA . THR A 1 112 ? -7.551 3.23 4.883 1 93.75 112 THR A CA 1
ATOM 890 C C . THR A 1 112 ? -8.414 2.137 4.262 1 93.75 112 THR A C 1
ATOM 892 O O . THR A 1 112 ? -9.602 2.348 4.008 1 93.75 112 THR A O 1
ATOM 895 N N . TYR A 1 113 ? -7.844 1.044 4.004 1 93.56 113 TYR A N 1
ATOM 896 C CA . TYR A 1 113 ? -8.594 -0.09 3.479 1 93.56 113 TYR A CA 1
ATOM 897 C C . TYR A 1 113 ? -9.664 -0.543 4.465 1 93.56 113 TYR A C 1
ATOM 899 O O . TYR A 1 113 ? -10.773 -0.903 4.066 1 93.56 113 TYR A O 1
ATOM 907 N N . GLU A 1 114 ? -9.367 -0.502 5.66 1 89.5 114 GLU A N 1
ATOM 908 C CA . GLU A 1 114 ? -10.297 -0.881 6.719 1 89.5 114 GLU A CA 1
ATOM 909 C C . GLU A 1 114 ? -11.547 -0.013 6.684 1 89.5 114 GLU A C 1
ATOM 911 O O . GLU A 1 114 ? -12.664 -0.511 6.879 1 89.5 114 GLU A O 1
ATOM 916 N N . TYR A 1 115 ? -11.383 1.183 6.477 1 91.88 115 TYR A N 1
ATOM 917 C CA . TYR A 1 115 ? -12.523 2.084 6.375 1 91.88 115 TYR A CA 1
ATOM 918 C C . TYR A 1 115 ? -13.438 1.679 5.227 1 91.88 115 TYR A C 1
ATOM 920 O O . TYR A 1 115 ? -14.664 1.656 5.379 1 91.88 115 TYR A O 1
ATOM 928 N N . MET A 1 116 ? -12.906 1.395 4.066 1 92.62 116 MET A N 1
ATOM 929 C CA . MET A 1 116 ? -13.688 0.987 2.898 1 92.62 116 MET A CA 1
ATOM 930 C C . MET A 1 116 ? -14.469 -0.286 3.189 1 92.62 116 MET A C 1
ATOM 932 O O . MET A 1 116 ? -15.633 -0.403 2.801 1 92.62 116 MET A O 1
ATOM 936 N N . GLN A 1 117 ? -13.781 -1.171 3.83 1 92.38 117 GLN A N 1
ATOM 937 C CA . GLN A 1 117 ? -14.445 -2.416 4.207 1 92.38 117 GLN A CA 1
ATOM 938 C C . GLN A 1 117 ? -15.633 -2.152 5.125 1 92.38 117 GLN A C 1
ATOM 940 O O . GLN A 1 117 ? -16.703 -2.754 4.961 1 92.38 117 GLN A O 1
ATOM 945 N N . MET A 1 118 ? -15.438 -1.297 6.043 1 93.25 118 MET A N 1
ATOM 946 C CA . MET A 1 118 ? -16.516 -0.925 6.953 1 93.25 118 MET A CA 1
ATOM 947 C C . MET A 1 118 ? -17.672 -0.281 6.199 1 93.25 118 MET A C 1
ATOM 949 O O . MET A 1 118 ? -18.844 -0.527 6.512 1 93.25 118 MET A O 1
ATOM 953 N N . MET A 1 119 ? -17.312 0.521 5.277 1 93.75 119 MET A N 1
ATOM 954 C CA . MET A 1 119 ? -18.328 1.181 4.469 1 93.75 119 MET A CA 1
ATOM 955 C C . MET A 1 119 ? -19.156 0.159 3.689 1 93.75 119 MET A C 1
ATOM 957 O O . MET A 1 119 ? -20.375 0.248 3.639 1 93.75 119 MET A O 1
ATOM 961 N N . VAL A 1 120 ? -18.484 -0.761 3.074 1 93.62 120 VAL A N 1
ATOM 96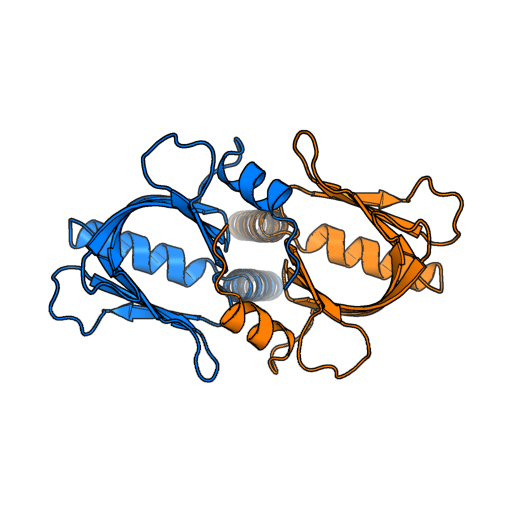2 C CA . VAL A 1 120 ? -19.156 -1.809 2.312 1 93.62 120 VAL A CA 1
ATOM 963 C C . VAL A 1 120 ? -20.094 -2.594 3.229 1 93.62 120 VAL A C 1
ATOM 965 O O . VAL A 1 120 ? -21.25 -2.836 2.879 1 93.62 120 VAL A O 1
ATOM 968 N N . GLN A 1 121 ? -19.531 -2.936 4.355 1 93.94 121 GLN A N 1
ATOM 969 C CA . GLN A 1 121 ? -20.328 -3.701 5.305 1 93.94 121 GLN A CA 1
ATOM 970 C C . GLN A 1 121 ? -21.562 -2.916 5.746 1 93.94 121 GLN A C 1
ATOM 972 O O . GLN A 1 121 ? -22.656 -3.473 5.84 1 93.94 121 GLN A O 1
ATOM 977 N N . SER A 1 122 ? -21.359 -1.678 6.023 1 94.19 122 SER A N 1
ATOM 978 C CA . SER A 1 122 ? -22.453 -0.81 6.434 1 94.19 122 SER A CA 1
ATOM 979 C C . SER A 1 122 ? -23.5 -0.683 5.332 1 94.19 122 SER A C 1
ATOM 981 O O . SER A 1 122 ? -24.703 -0.746 5.598 1 94.19 122 SER A O 1
ATOM 983 N N . LEU A 1 123 ? -23.109 -0.577 4.145 1 93.31 123 LEU A N 1
ATOM 984 C CA . LEU A 1 123 ? -24 -0.433 3.004 1 93.31 123 LEU A CA 1
ATOM 985 C C . LEU A 1 123 ? -24.75 -1.731 2.74 1 93.31 123 LEU A C 1
ATOM 987 O O . LEU A 1 123 ? -25.953 -1.709 2.418 1 93.31 123 LEU A O 1
ATOM 991 N N . GLU A 1 124 ? -24.047 -2.795 2.92 1 92.69 124 GLU A N 1
ATOM 992 C CA . GLU A 1 124 ? -24.688 -4.098 2.74 1 92.69 124 GLU A CA 1
ATOM 993 C C . GLU A 1 124 ? -25.766 -4.332 3.793 1 92.69 124 GLU A C 1
ATOM 995 O O . GLU A 1 124 ? -26.828 -4.871 3.488 1 92.69 124 GLU A O 1
ATOM 1000 N N . LYS A 1 125 ? -25.5 -3.939 4.938 1 93.5 125 LYS A N 1
ATOM 1001 C CA . LYS A 1 125 ? -26.469 -4.074 6.02 1 93.5 125 LYS A CA 1
ATOM 1002 C C . LYS A 1 125 ? -27.703 -3.213 5.762 1 93.5 125 LYS A C 1
ATOM 1004 O O . LYS A 1 125 ? -28.844 -3.654 5.988 1 93.5 125 LYS A O 1
ATOM 1009 N N . ASN A 1 126 ? -27.516 -2.07 5.297 1 90.56 126 ASN A N 1
ATOM 1010 C CA . ASN A 1 126 ? -28.625 -1.169 4.98 1 90.56 126 ASN A CA 1
ATOM 1011 C C . ASN A 1 126 ? -29.516 -1.737 3.877 1 90.56 126 ASN A C 1
ATOM 1013 O O . ASN A 1 126 ? -30.734 -1.568 3.904 1 90.56 126 ASN A O 1
ATOM 1017 N N . LEU A 1 127 ? -28.953 -2.414 2.988 1 89.19 127 LEU A N 1
ATOM 1018 C CA . LEU A 1 127 ? -29.688 -3.004 1.87 1 89.19 127 LEU A CA 1
ATOM 1019 C C . LEU A 1 127 ? -30.484 -4.219 2.324 1 89.19 127 LEU A C 1
ATOM 1021 O O . LEU A 1 127 ? -31.578 -4.473 1.816 1 89.19 127 LEU A O 1
ATOM 1025 N N . SER A 1 128 ? -29.859 -4.957 3.176 1 88.5 128 SER A N 1
ATOM 1026 C CA . SER A 1 128 ? -30.547 -6.145 3.662 1 88.5 128 SER A CA 1
ATOM 1027 C C . SER A 1 128 ? -31.75 -5.773 4.535 1 88.5 128 SER A C 1
ATOM 1029 O O . SER A 1 128 ? -32.688 -6.57 4.699 1 88.5 128 SER A O 1
ATOM 1031 N N . ASP A 1 129 ? -31.734 -4.645 5.133 1 85.81 129 ASP A N 1
ATOM 1032 C CA . ASP A 1 129 ? -32.812 -4.18 6.004 1 85.81 129 ASP A CA 1
ATOM 1033 C C . ASP A 1 129 ? -34 -3.709 5.188 1 85.81 129 ASP A C 1
ATOM 1035 O O . ASP A 1 129 ? -35.094 -3.463 5.742 1 85.81 129 ASP A O 1
ATOM 1039 N N . PHE A 1 130 ? -33.844 -3.709 3.984 1 70 130 PHE A N 1
ATOM 1040 C CA . PHE A 1 130 ? -35 -3.449 3.119 1 70 130 PHE A CA 1
ATOM 1041 C C . PHE A 1 130 ? -35.594 -4.754 2.623 1 70 130 PHE A C 1
ATOM 1043 O O . PHE A 1 130 ? -36.812 -4.875 2.523 1 70 130 PHE A O 1
ATOM 1050 N N . MET B 1 1 ? 12.852 4.406 -3.156 1 94.75 1 MET B N 1
ATOM 1051 C CA . MET B 1 1 ? 11.664 5.062 -2.627 1 94.75 1 MET B CA 1
ATOM 1052 C C . MET B 1 1 ? 11.531 4.828 -1.125 1 94.75 1 MET B C 1
ATOM 1054 O O . MET B 1 1 ? 11.711 3.703 -0.652 1 94.75 1 MET B O 1
ATOM 1058 N N . LYS B 1 2 ? 11.297 5.887 -0.338 1 96.06 2 LYS B N 1
ATOM 1059 C CA . LYS B 1 2 ? 11.117 5.75 1.104 1 96.06 2 LYS B CA 1
ATOM 1060 C C . LYS B 1 2 ? 9.766 5.121 1.431 1 96.06 2 LYS B C 1
ATOM 1062 O O . LYS B 1 2 ? 8.758 5.445 0.802 1 96.06 2 LYS B O 1
ATOM 1067 N N . LEU B 1 3 ? 9.82 4.25 2.355 1 97 3 LEU B N 1
ATOM 1068 C CA . LEU B 1 3 ? 8.641 3.543 2.842 1 97 3 LEU B CA 1
ATOM 1069 C C . LEU B 1 3 ? 8.609 3.523 4.367 1 97 3 LEU B C 1
ATOM 1071 O O . LEU B 1 3 ? 9.656 3.451 5.012 1 97 3 LEU B O 1
ATOM 1075 N N . ASN B 1 4 ? 7.41 3.656 4.887 1 96.25 4 ASN B N 1
ATOM 1076 C CA . ASN B 1 4 ? 7.301 3.404 6.316 1 96.25 4 ASN B CA 1
ATOM 1077 C C . ASN B 1 4 ? 7.371 1.913 6.633 1 96.25 4 ASN B C 1
ATOM 1079 O O . ASN B 1 4 ? 6.41 1.332 7.137 1 96.25 4 ASN B O 1
ATOM 1083 N N . GLU B 1 5 ? 8.516 1.418 6.477 1 96.25 5 GLU B N 1
ATOM 1084 C CA . GLU B 1 5 ? 8.773 -0.019 6.469 1 96.25 5 GLU B CA 1
ATOM 1085 C C . GLU B 1 5 ? 8.398 -0.653 7.809 1 96.25 5 GLU B C 1
ATOM 1087 O O . GLU B 1 5 ? 7.781 -1.719 7.844 1 96.25 5 GLU B O 1
ATOM 1092 N N . LYS B 1 6 ? 8.75 0.006 8.875 1 95.44 6 LYS B N 1
ATOM 1093 C CA . LYS B 1 6 ? 8.461 -0.54 10.203 1 95.44 6 LYS B CA 1
ATOM 1094 C C . LYS B 1 6 ? 6.961 -0.693 10.414 1 95.44 6 LYS B C 1
ATOM 1096 O O . LYS B 1 6 ? 6.496 -1.743 10.867 1 95.44 6 LYS B O 1
ATOM 1101 N N . SER B 1 7 ? 6.215 0.298 10.086 1 95.81 7 SER B N 1
ATOM 1102 C CA . SER B 1 7 ? 4.762 0.289 10.242 1 95.81 7 SER B CA 1
ATOM 1103 C C . SER B 1 7 ? 4.121 -0.764 9.344 1 95.81 7 SER B C 1
ATOM 1105 O O . SER B 1 7 ? 3.205 -1.474 9.766 1 95.81 7 SER B O 1
ATOM 1107 N N . VAL B 1 8 ? 4.66 -0.855 8.141 1 96.5 8 VAL B N 1
ATOM 1108 C CA . VAL B 1 8 ? 4.129 -1.805 7.164 1 96.5 8 VAL B CA 1
ATOM 1109 C C . VAL B 1 8 ? 4.391 -3.232 7.641 1 96.5 8 VAL B C 1
ATOM 1111 O O . VAL B 1 8 ? 3.506 -4.09 7.57 1 96.5 8 VAL B O 1
ATOM 1114 N N . ALA B 1 9 ? 5.566 -3.414 8.164 1 96.94 9 ALA B N 1
ATOM 1115 C CA . ALA B 1 9 ? 5.93 -4.734 8.672 1 96.94 9 ALA B CA 1
ATOM 1116 C C . ALA B 1 9 ? 5.078 -5.105 9.883 1 96.94 9 ALA B C 1
ATOM 1118 O O . ALA B 1 9 ? 4.621 -6.242 10.008 1 96.94 9 ALA B O 1
ATOM 1119 N N . GLN B 1 10 ? 4.863 -4.156 10.781 1 96.06 10 GLN B N 1
ATOM 1120 C CA . GLN B 1 10 ? 4.066 -4.41 11.977 1 96.06 10 GLN B CA 1
ATOM 1121 C C . GLN B 1 10 ? 2.625 -4.762 11.617 1 96.06 10 GLN B C 1
ATOM 1123 O O . GLN B 1 10 ? 2.004 -5.602 12.273 1 96.06 10 GLN B O 1
ATOM 1128 N N . PHE B 1 11 ? 2.152 -4.148 10.633 1 96.31 11 PHE B N 1
ATOM 1129 C CA . PHE B 1 11 ? 0.789 -4.434 10.203 1 96.31 11 PHE B CA 1
ATOM 1130 C C . PHE B 1 11 ? 0.658 -5.879 9.734 1 96.31 11 PHE B C 1
ATOM 1132 O O . PHE B 1 11 ? -0.369 -6.52 9.969 1 96.31 11 PHE B O 1
ATOM 1139 N N . ALA B 1 12 ? 1.673 -6.348 9.094 1 96.62 12 ALA B N 1
ATOM 1140 C CA . ALA B 1 12 ? 1.67 -7.703 8.562 1 96.62 12 ALA B CA 1
ATOM 1141 C C . ALA B 1 12 ? 1.396 -8.727 9.656 1 96.62 12 ALA B C 1
ATOM 1143 O O . ALA B 1 12 ? 0.721 -9.734 9.422 1 96.62 12 ALA B O 1
ATOM 1144 N N . ILE B 1 13 ? 1.882 -8.406 10.82 1 95.88 13 ILE B N 1
ATOM 1145 C CA . ILE B 1 13 ? 1.792 -9.398 11.883 1 95.88 13 ILE B CA 1
ATOM 1146 C C . ILE B 1 13 ? 0.8 -8.93 12.945 1 95.88 13 ILE B C 1
ATOM 1148 O O . ILE B 1 13 ? 0.739 -9.492 14.039 1 95.88 13 ILE B O 1
ATOM 1152 N N . SER B 1 14 ? 0.146 -7.852 12.68 1 94.12 14 SER B N 1
ATOM 1153 C CA . SER B 1 14 ? -0.84 -7.352 13.633 1 94.12 14 SER B CA 1
ATOM 1154 C C . SER B 1 14 ? -1.983 -8.344 13.82 1 94.12 14 SER B C 1
ATOM 1156 O O . SER B 1 14 ? -2.16 -9.25 13 1 94.12 14 SER B O 1
ATOM 1158 N N . ASN B 1 15 ? -2.795 -8.109 14.852 1 90.38 15 ASN B N 1
ATOM 1159 C CA . ASN B 1 15 ? -3.881 -9.016 15.195 1 90.38 15 ASN B CA 1
ATOM 1160 C C . ASN B 1 15 ? -5.148 -8.703 14.406 1 90.38 15 ASN B C 1
ATOM 1162 O O . ASN B 1 15 ? -6.188 -9.336 14.617 1 90.38 15 ASN B O 1
ATOM 1166 N N . SER B 1 16 ? -4.984 -7.836 13.453 1 88.5 16 SER B N 1
ATOM 1167 C CA . SER B 1 16 ? -6.137 -7.531 12.617 1 88.5 16 SER B CA 1
ATOM 1168 C C . SER B 1 16 ? -6.484 -8.711 11.711 1 88.5 16 SER B C 1
ATOM 1170 O O . SER B 1 16 ? -5.652 -9.594 11.477 1 88.5 16 SER B O 1
ATOM 1172 N N . SER B 1 17 ? -7.68 -8.758 11.297 1 90.06 17 SER B N 1
ATOM 1173 C CA . SER B 1 17 ? -8.156 -9.844 10.445 1 90.06 17 SER B CA 1
ATOM 1174 C C . SER B 1 17 ? -7.352 -9.922 9.148 1 90.06 17 SER B C 1
ATOM 1176 O O . SER B 1 17 ? -6.973 -8.898 8.586 1 90.06 17 SER B O 1
ATOM 1178 N N . THR B 1 18 ? -7.066 -11.117 8.766 1 95.56 18 THR B N 1
ATOM 1179 C CA . THR B 1 18 ? -6.422 -11.383 7.48 1 95.56 18 THR B CA 1
ATOM 1180 C C . THR B 1 18 ? -7.438 -11.867 6.453 1 95.56 18 THR B C 1
ATOM 1182 O O . THR B 1 18 ? -8.352 -12.625 6.781 1 95.56 18 THR B O 1
ATOM 1185 N N . ASP B 1 19 ? -7.281 -11.43 5.246 1 96.69 19 ASP B N 1
ATOM 1186 C CA . ASP B 1 19 ? -8.203 -11.828 4.184 1 96.69 19 ASP B CA 1
ATOM 1187 C C . ASP B 1 19 ? -7.918 -13.258 3.719 1 96.69 19 ASP B C 1
ATOM 1189 O O . ASP B 1 19 ? -8.844 -14 3.387 1 96.69 19 ASP B O 1
ATOM 1193 N N . LYS B 1 20 ? -6.676 -13.602 3.623 1 98.31 20 LYS B N 1
ATOM 1194 C CA . LYS B 1 20 ? -6.238 -14.953 3.307 1 98.31 20 LYS B CA 1
ATOM 1195 C C . LYS B 1 20 ? -4.781 -15.172 3.695 1 98.31 20 LYS B C 1
ATOM 1197 O O . LYS B 1 20 ? -3.979 -14.234 3.654 1 98.31 20 LYS B O 1
ATOM 1202 N N . GLU B 1 21 ? -4.445 -16.359 4.094 1 98.56 21 GLU B N 1
ATOM 1203 C CA . GLU B 1 21 ? -3.053 -16.703 4.355 1 98.56 21 GLU B CA 1
ATOM 1204 C C . GLU B 1 21 ? -2.775 -18.156 4 1 98.56 21 GLU B C 1
ATOM 1206 O O . GLU B 1 21 ? -3.689 -18.984 3.986 1 98.56 21 GLU B O 1
ATOM 1211 N N . GLY B 1 22 ? -1.614 -18.406 3.609 1 98.56 22 GLY B N 1
ATOM 1212 C CA . GLY B 1 22 ? -1.223 -19.766 3.262 1 98.56 22 GLY B CA 1
ATOM 1213 C C . GLY B 1 22 ? 0.08 -19.828 2.488 1 98.56 22 GLY B C 1
ATOM 1214 O O . GLY B 1 22 ? 0.655 -18.797 2.141 1 98.56 22 GLY B O 1
ATOM 1215 N N . TYR B 1 23 ? 0.506 -21.047 2.205 1 98.56 23 TYR B N 1
ATOM 1216 C CA . TYR B 1 23 ? 1.744 -21.25 1.463 1 98.56 23 TYR B CA 1
ATOM 1217 C C . TYR B 1 23 ? 1.511 -21.109 -0.037 1 98.56 23 TYR B C 1
ATOM 1219 O O . TYR B 1 23 ? 0.502 -21.594 -0.562 1 98.56 23 TYR B O 1
ATOM 1227 N N . LEU B 1 24 ? 2.41 -20.484 -0.702 1 98.44 24 LEU B N 1
ATOM 1228 C CA . LEU B 1 24 ? 2.555 -20.469 -2.154 1 98.44 24 LEU B CA 1
ATOM 1229 C C . LEU B 1 24 ? 4.02 -20.609 -2.557 1 98.44 24 LEU B C 1
ATOM 1231 O O . LEU B 1 24 ? 4.914 -20.266 -1.783 1 98.44 24 LEU B O 1
ATOM 1235 N N . ASN B 1 25 ? 4.176 -21.141 -3.711 1 97.25 25 ASN B N 1
ATOM 1236 C CA . ASN B 1 25 ? 5.508 -21.203 -4.301 1 97.25 25 ASN B CA 1
ATOM 1237 C C . ASN B 1 25 ? 5.797 -19.969 -5.16 1 97.25 25 ASN B C 1
ATOM 1239 O O . ASN B 1 25 ? 5.133 -19.75 -6.176 1 97.25 25 ASN B O 1
ATOM 1243 N N . LYS B 1 26 ? 6.688 -19.172 -4.719 1 96.5 26 LYS B N 1
ATOM 1244 C CA . LYS B 1 26 ? 7.047 -17.938 -5.406 1 96.5 26 LYS B CA 1
ATOM 1245 C C . LYS B 1 26 ? 8.242 -18.141 -6.324 1 96.5 26 LYS B C 1
ATOM 1247 O O . LYS B 1 26 ? 9.305 -18.594 -5.883 1 96.5 26 LYS B O 1
ATOM 1252 N N . LYS B 1 27 ? 8.07 -17.812 -7.566 1 93.88 27 LYS B N 1
ATOM 1253 C CA . LYS B 1 27 ? 9.18 -17.953 -8.508 1 93.88 27 LYS B CA 1
ATOM 1254 C C . LYS B 1 27 ? 10.195 -16.828 -8.32 1 93.88 27 LYS B C 1
ATOM 1256 O O . LYS B 1 27 ? 9.82 -15.656 -8.195 1 93.88 27 LYS B O 1
ATOM 1261 N N . GLY B 1 28 ? 11.516 -17.188 -8.305 1 88.38 28 GLY B N 1
ATOM 1262 C CA . GLY B 1 28 ? 12.578 -16.203 -8.148 1 88.38 28 GLY B CA 1
ATOM 1263 C C . GLY B 1 28 ? 12.812 -15.375 -9.391 1 88.38 28 GLY B C 1
ATOM 1264 O O . GLY B 1 28 ? 12.594 -15.844 -10.508 1 88.38 28 GLY B O 1
ATOM 1265 N N . GLU B 1 29 ? 13.242 -14.18 -9.188 1 80.06 29 GLU B N 1
ATOM 1266 C CA . GLU B 1 29 ? 13.539 -13.289 -10.305 1 80.06 29 GLU B CA 1
ATOM 1267 C C . GLU B 1 29 ? 14.82 -13.703 -11.023 1 80.06 29 GLU B C 1
ATOM 1269 O O . GLU B 1 29 ? 14.844 -13.812 -12.25 1 80.06 29 GLU B O 1
ATOM 1274 N N . LEU B 1 30 ? 15.75 -13.945 -10.25 1 75.56 30 LEU B N 1
ATOM 1275 C CA . LEU B 1 30 ? 17.062 -14.289 -10.805 1 75.56 30 LEU B CA 1
ATOM 1276 C C . LEU B 1 30 ? 17.188 -15.797 -10.969 1 75.56 30 LEU B C 1
ATOM 1278 O O . LEU B 1 30 ? 17.625 -16.281 -12.023 1 75.56 30 LEU B O 1
ATOM 1282 N N . ASN B 1 31 ? 16.75 -16.469 -9.891 1 72.19 31 ASN B N 1
ATOM 1283 C CA . ASN B 1 31 ? 16.766 -17.938 -9.938 1 72.19 31 ASN B CA 1
ATOM 1284 C C . ASN B 1 31 ? 15.406 -18.5 -10.328 1 72.19 31 ASN B C 1
ATOM 1286 O O . ASN B 1 31 ? 14.375 -18.125 -9.758 1 72.19 31 ASN B O 1
ATOM 1290 N N . ARG B 1 32 ? 15.328 -19.25 -11.375 1 76.69 32 ARG B N 1
ATOM 1291 C CA . ARG B 1 32 ? 14.086 -19.781 -11.914 1 76.69 32 ARG B CA 1
ATOM 1292 C C . ARG B 1 32 ? 13.484 -20.828 -10.977 1 76.69 32 ARG B C 1
ATOM 1294 O O . ARG B 1 32 ? 12.461 -21.438 -11.289 1 76.69 32 ARG B O 1
ATOM 1301 N N . GLY B 1 33 ? 14.062 -20.906 -9.828 1 88.56 33 GLY B N 1
ATOM 1302 C CA . GLY B 1 33 ? 13.508 -21.859 -8.875 1 88.56 33 GLY B CA 1
ATOM 1303 C C . GLY B 1 33 ? 12.352 -21.297 -8.078 1 88.56 33 GLY B C 1
ATOM 1304 O O . GLY B 1 33 ? 12.219 -20.078 -7.938 1 88.56 33 GLY B O 1
ATOM 1305 N N . TYR B 1 34 ? 11.461 -22.234 -7.73 1 92.44 34 TYR B N 1
ATOM 1306 C CA . TYR B 1 34 ? 10.367 -21.859 -6.852 1 92.44 34 TYR B CA 1
ATOM 1307 C C . TYR B 1 34 ? 10.766 -22 -5.387 1 92.44 34 TYR B C 1
ATOM 1309 O O . TYR B 1 34 ? 11.43 -22.953 -5.012 1 92.44 34 TYR B O 1
ATOM 1317 N N . GLN B 1 35 ? 10.477 -20.969 -4.625 1 95.62 35 GLN B N 1
ATOM 1318 C CA . GLN B 1 35 ? 10.648 -21 -3.178 1 95.62 35 GLN B CA 1
ATOM 1319 C C . GLN B 1 35 ? 9.305 -20.938 -2.459 1 95.62 35 GLN B C 1
ATOM 1321 O O . GLN B 1 35 ? 8.469 -20.078 -2.77 1 95.62 35 GLN B O 1
ATOM 1326 N N . ARG B 1 36 ? 9.195 -21.875 -1.53 1 97.62 36 ARG B N 1
ATOM 1327 C CA . ARG B 1 36 ? 7.973 -21.891 -0.733 1 97.62 36 ARG B CA 1
ATOM 1328 C C . ARG B 1 36 ? 7.973 -20.766 0.292 1 97.62 36 ARG B C 1
ATOM 1330 O O . ARG B 1 36 ? 8.922 -20.625 1.065 1 97.62 36 ARG B O 1
ATOM 1337 N N . ARG B 1 37 ? 6.949 -19.938 0.249 1 98.44 37 ARG B N 1
ATOM 1338 C CA . ARG B 1 37 ? 6.816 -18.797 1.151 1 98.44 37 ARG B CA 1
ATOM 1339 C C . ARG B 1 37 ? 5.43 -18.766 1.787 1 98.44 37 ARG B C 1
ATOM 1341 O O . ARG B 1 37 ? 4.461 -19.266 1.205 1 98.44 37 ARG B O 1
ATOM 1348 N N . TRP B 1 38 ? 5.344 -18.266 2.957 1 98.81 38 TRP B N 1
ATOM 1349 C CA . TRP B 1 38 ? 4.066 -18.016 3.617 1 98.81 38 TRP B CA 1
ATOM 1350 C C . TRP B 1 38 ? 3.51 -16.641 3.244 1 98.81 38 TRP B C 1
ATOM 1352 O O . TRP B 1 38 ? 4.152 -15.625 3.486 1 98.81 38 TRP B O 1
ATOM 1362 N N . PHE B 1 39 ? 2.336 -16.656 2.688 1 98.88 39 PHE B N 1
ATOM 1363 C CA . PHE B 1 39 ? 1.719 -15.422 2.219 1 98.88 39 PHE B CA 1
ATOM 1364 C C . PHE B 1 39 ? 0.574 -15.008 3.135 1 98.88 39 PHE B C 1
ATOM 1366 O O . PHE B 1 39 ? -0.178 -15.859 3.621 1 98.88 39 PHE B O 1
ATOM 1373 N N . VAL B 1 40 ? 0.453 -13.711 3.393 1 98.69 40 VAL B N 1
ATOM 1374 C CA . VAL B 1 40 ? -0.625 -13.102 4.168 1 98.69 40 VAL B CA 1
ATOM 1375 C C . VAL B 1 40 ? -1.21 -11.922 3.4 1 98.69 40 VAL B C 1
ATOM 1377 O O . VAL B 1 40 ? -0.492 -10.977 3.061 1 98.69 40 VAL B O 1
ATOM 1380 N N . LEU B 1 41 ? -2.447 -12.016 3.135 1 98.62 41 LEU B N 1
ATOM 1381 C CA . LEU B 1 41 ? -3.152 -10.93 2.467 1 98.62 41 LEU B CA 1
ATOM 1382 C C . LEU B 1 41 ? -3.965 -10.109 3.465 1 98.62 41 LEU B C 1
ATOM 1384 O O . LEU B 1 41 ? -4.805 -10.656 4.184 1 98.62 41 LEU B O 1
ATOM 1388 N N . LYS B 1 42 ? -3.709 -8.844 3.58 1 97.19 42 LYS B N 1
ATOM 1389 C CA . LYS B 1 42 ? -4.484 -7.867 4.336 1 97.19 42 LYS B CA 1
ATOM 1390 C C . LYS B 1 42 ? -4.836 -6.66 3.477 1 97.19 42 LYS B C 1
ATOM 1392 O O . LYS B 1 42 ? -3.986 -5.805 3.219 1 97.19 42 LYS B O 1
ATOM 1397 N N . GLY B 1 43 ? -6.141 -6.605 3.115 1 96.38 43 GLY B N 1
ATOM 1398 C CA . GLY B 1 43 ? -6.527 -5.582 2.158 1 96.38 43 GLY B CA 1
ATOM 1399 C C . GLY B 1 43 ? -5.848 -5.734 0.812 1 96.38 43 GLY B C 1
ATOM 1400 O O . GLY B 1 43 ? -5.941 -6.789 0.18 1 96.38 43 GLY B O 1
ATOM 1401 N N . ASN B 1 44 ? -5.164 -4.625 0.464 1 97.62 44 ASN B N 1
ATOM 1402 C CA . ASN B 1 44 ? -4.465 -4.672 -0.815 1 97.62 44 ASN B CA 1
ATOM 1403 C C . ASN B 1 44 ? -2.969 -4.902 -0.627 1 97.62 44 ASN B C 1
ATOM 1405 O O . ASN B 1 44 ? -2.176 -4.613 -1.523 1 97.62 44 ASN B O 1
ATOM 1409 N N . LEU B 1 45 ? -2.576 -5.379 0.537 1 98.38 45 LEU B N 1
ATOM 1410 C CA . LEU B 1 45 ? -1.179 -5.672 0.833 1 98.38 45 LEU B CA 1
ATOM 1411 C C . LEU B 1 45 ? -0.949 -7.176 0.942 1 98.38 45 LEU B C 1
ATOM 1413 O O . LEU B 1 45 ? -1.513 -7.832 1.821 1 98.38 45 LEU B O 1
ATOM 1417 N N . LEU B 1 46 ? -0.176 -7.715 0.034 1 98.81 46 LEU B N 1
ATOM 1418 C CA . LEU B 1 46 ? 0.2 -9.125 0.063 1 98.81 46 LEU B CA 1
ATOM 1419 C C . LEU B 1 46 ? 1.613 -9.297 0.609 1 98.81 46 LEU B C 1
ATOM 1421 O O . LEU B 1 46 ? 2.59 -8.992 -0.079 1 98.81 46 LEU B O 1
ATOM 1425 N N . TYR B 1 47 ? 1.652 -9.789 1.811 1 98.75 47 TYR B N 1
ATOM 1426 C CA . TYR B 1 47 ? 2.943 -10.016 2.449 1 98.75 47 TYR B CA 1
ATOM 1427 C C . TYR B 1 47 ? 3.42 -11.445 2.209 1 98.75 47 TYR B C 1
ATOM 1429 O O . TYR B 1 47 ? 2.607 -12.352 2.014 1 98.75 47 TYR B O 1
ATOM 1437 N N . TYR B 1 48 ? 4.734 -11.602 2.248 1 98.69 48 TYR B N 1
ATOM 1438 C CA . TYR B 1 48 ? 5.246 -12.969 2.252 1 98.69 48 TYR B CA 1
ATOM 1439 C C . TYR B 1 48 ? 6.438 -13.102 3.189 1 98.69 48 TYR B C 1
ATOM 1441 O O . TYR B 1 48 ? 7.238 -12.172 3.324 1 98.69 48 TYR B O 1
ATOM 1449 N N . PHE B 1 49 ? 6.5 -14.234 3.828 1 98.69 49 PHE B N 1
ATOM 1450 C CA . PHE B 1 49 ? 7.492 -14.609 4.824 1 98.69 49 PHE B CA 1
ATOM 1451 C C . PHE B 1 49 ? 8.25 -15.859 4.395 1 98.69 49 PHE B C 1
ATOM 1453 O O . PHE B 1 49 ? 7.812 -16.578 3.486 1 98.69 49 PHE B O 1
ATOM 1460 N N . GLU B 1 50 ? 9.406 -16.047 5.023 1 97.94 50 GLU B N 1
ATOM 1461 C CA . GLU B 1 50 ? 10.078 -17.328 4.801 1 97.94 50 GLU B CA 1
ATOM 1462 C C . GLU B 1 50 ? 9.258 -18.484 5.336 1 97.94 50 GLU B C 1
ATOM 1464 O O . GLU B 1 50 ? 9.07 -19.5 4.645 1 97.94 50 GLU B O 1
ATOM 1469 N N . ARG B 1 51 ? 8.852 -18.484 6.523 1 97.75 51 ARG B N 1
ATOM 1470 C CA . ARG B 1 51 ? 8.062 -19.5 7.188 1 97.75 51 ARG B CA 1
ATOM 1471 C C . ARG B 1 51 ? 6.844 -18.891 7.879 1 97.75 51 ARG B C 1
ATOM 1473 O O . ARG B 1 51 ? 6.836 -17.703 8.195 1 97.75 51 ARG B O 1
ATOM 1480 N N . ARG B 1 52 ? 6.043 -19.891 8.164 1 95.62 52 ARG B N 1
ATOM 1481 C CA . ARG B 1 52 ? 4.848 -19.516 8.914 1 95.62 52 ARG B CA 1
ATOM 1482 C C . ARG B 1 52 ? 5.223 -18.953 10.281 1 95.62 52 ARG B C 1
ATOM 1484 O O . ARG B 1 52 ? 6.168 -19.422 10.914 1 95.62 52 ARG B O 1
ATOM 1491 N N . LEU B 1 53 ? 4.805 -17.906 10.852 1 95.25 53 LEU B N 1
ATOM 1492 C CA . LEU B 1 53 ? 4.938 -17.328 12.188 1 95.25 53 LEU B CA 1
ATOM 1493 C C . LEU B 1 53 ? 6.125 -16.375 12.258 1 95.25 53 LEU B C 1
ATOM 1495 O O . LEU B 1 53 ? 6.398 -15.797 13.312 1 95.25 53 LEU B O 1
ATOM 1499 N N . ASP B 1 54 ? 6.992 -16.359 11.094 1 97.62 54 ASP B N 1
ATOM 1500 C CA . ASP B 1 54 ? 8.031 -15.336 11.086 1 97.62 54 ASP B CA 1
ATOM 1501 C C . ASP B 1 54 ? 7.461 -13.969 11.453 1 97.62 54 ASP B C 1
ATOM 1503 O O . ASP B 1 54 ? 6.34 -13.641 11.062 1 97.62 54 ASP B O 1
ATOM 1507 N N . LYS B 1 55 ? 8.195 -13.18 12.117 1 95.06 55 LYS B N 1
ATOM 1508 C CA . LYS B 1 55 ? 7.738 -11.875 12.586 1 95.06 55 LYS B CA 1
ATOM 1509 C C . LYS B 1 55 ? 8.023 -10.789 11.555 1 95.06 55 LYS B C 1
ATOM 1511 O O . LYS B 1 55 ? 7.391 -9.734 11.562 1 95.06 55 LYS B O 1
ATOM 1516 N N . ASP B 1 56 ? 9.047 -11.031 10.703 1 97 56 ASP B N 1
ATOM 1517 C CA . ASP B 1 56 ? 9.422 -10.047 9.695 1 97 56 ASP B CA 1
ATOM 1518 C C . ASP B 1 56 ? 9.109 -10.555 8.289 1 97 56 ASP B C 1
ATOM 1520 O O . ASP B 1 56 ? 9.617 -11.602 7.875 1 97 56 ASP B O 1
ATOM 1524 N N . PRO B 1 57 ? 8.312 -9.828 7.645 1 98.38 57 PRO B N 1
ATOM 1525 C CA . PRO B 1 57 ? 8.117 -10.227 6.246 1 98.38 57 PRO B CA 1
ATOM 1526 C C . PRO B 1 57 ? 9.359 -9.992 5.391 1 98.38 57 PRO B C 1
ATOM 1528 O O . PRO B 1 57 ? 10.102 -9.039 5.625 1 98.38 57 PRO B O 1
ATOM 1531 N N . ILE B 1 58 ? 9.508 -10.844 4.43 1 98.19 58 ILE B N 1
ATOM 1532 C CA . ILE B 1 58 ? 10.57 -10.656 3.445 1 98.19 58 ILE B CA 1
ATOM 1533 C C . ILE B 1 58 ? 10.227 -9.484 2.527 1 98.19 58 ILE B C 1
ATOM 1535 O O . ILE B 1 58 ? 11.109 -8.703 2.154 1 98.19 58 ILE B O 1
ATOM 1539 N N . GLY B 1 59 ? 8.906 -9.406 2.176 1 98.12 59 GLY B N 1
ATOM 1540 C CA . GLY B 1 59 ? 8.461 -8.344 1.285 1 98.12 59 GLY B CA 1
ATOM 1541 C C . GLY B 1 59 ? 6.961 -8.141 1.297 1 98.12 59 GLY B C 1
ATOM 1542 O O . GLY B 1 59 ? 6.242 -8.852 2.006 1 98.12 59 GLY B O 1
ATOM 1543 N N . VAL B 1 60 ? 6.562 -7.113 0.64 1 98.69 60 VAL B N 1
ATOM 1544 C CA . VAL B 1 60 ? 5.152 -6.801 0.451 1 98.69 60 VAL B CA 1
ATOM 1545 C C . VAL B 1 60 ? 4.891 -6.434 -1.009 1 98.69 60 VAL B C 1
ATOM 1547 O O . VAL B 1 60 ? 5.703 -5.746 -1.636 1 98.69 60 VAL B O 1
ATOM 1550 N N . ILE B 1 61 ? 3.859 -6.98 -1.56 1 98.44 61 ILE B N 1
ATOM 1551 C CA . ILE B 1 61 ? 3.357 -6.633 -2.883 1 98.44 61 ILE B CA 1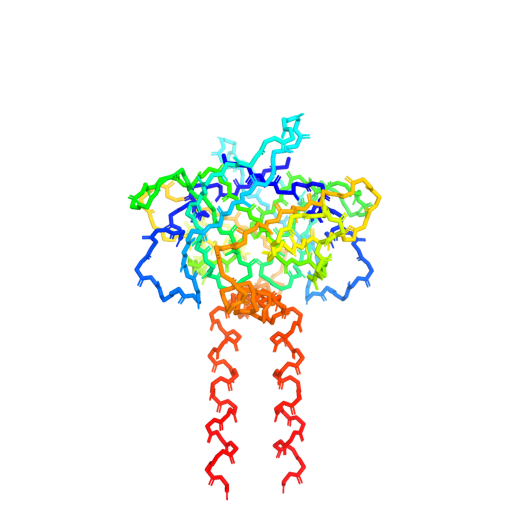
ATOM 1552 C C . ILE B 1 61 ? 2.09 -5.789 -2.748 1 98.44 61 ILE B C 1
ATOM 1554 O O . ILE B 1 61 ? 1.067 -6.27 -2.256 1 98.44 61 ILE B O 1
ATOM 1558 N N . ILE B 1 62 ? 2.162 -4.562 -3.152 1 98.06 62 ILE B N 1
ATOM 1559 C CA . ILE B 1 62 ? 0.988 -3.699 -3.143 1 98.06 62 ILE B CA 1
ATOM 1560 C C . ILE B 1 62 ? 0.153 -3.949 -4.395 1 98.06 62 ILE B C 1
ATOM 1562 O O . ILE B 1 62 ? 0.625 -3.736 -5.516 1 98.06 62 ILE B O 1
ATOM 1566 N N . LEU B 1 63 ? -1.062 -4.34 -4.156 1 97.94 63 LEU B N 1
ATOM 1567 C CA . LEU B 1 63 ? -1.89 -4.859 -5.242 1 97.94 63 LEU B CA 1
ATOM 1568 C C . LEU B 1 63 ? -2.711 -3.746 -5.883 1 97.94 63 LEU B C 1
ATOM 1570 O O . LEU B 1 63 ? -3.943 -3.807 -5.895 1 97.94 63 LEU B O 1
ATOM 1574 N N . GLU B 1 64 ? -2.064 -2.777 -6.402 1 96.25 64 GLU B N 1
ATOM 1575 C CA . GLU B 1 64 ? -2.699 -1.702 -7.156 1 96.25 64 GLU B CA 1
ATOM 1576 C C . GLU B 1 64 ? -2.174 -1.648 -8.586 1 96.25 64 GLU B C 1
ATOM 1578 O O . GLU B 1 64 ? -0.988 -1.879 -8.828 1 96.25 64 GLU B O 1
ATOM 1583 N N . ASN B 1 65 ? -3.094 -1.327 -9.492 1 94.31 65 ASN B N 1
ATOM 1584 C CA . ASN B 1 65 ? -2.752 -1.24 -10.914 1 94.31 65 ASN B CA 1
ATOM 1585 C C . ASN B 1 65 ? -2.174 -2.555 -11.43 1 94.31 65 ASN B C 1
ATOM 1587 O O . ASN B 1 65 ? -1.15 -2.559 -12.117 1 94.31 65 ASN B O 1
ATOM 1591 N N . CYS B 1 66 ? -2.836 -3.631 -11 1 96.56 66 CYS B N 1
ATOM 1592 C CA . CYS B 1 66 ? -2.355 -4.949 -11.406 1 96.56 66 CYS B CA 1
ATOM 1593 C C . CYS B 1 66 ? -3.506 -5.82 -11.898 1 96.56 66 CYS B C 1
ATOM 1595 O O . CYS B 1 66 ? -4.672 -5.449 -11.758 1 96.56 66 CYS B O 1
ATOM 1597 N N . ASN B 1 67 ? -3.145 -6.898 -12.516 1 96.25 67 ASN B N 1
ATOM 1598 C CA . ASN B 1 67 ? -4.07 -7.934 -12.961 1 96.25 67 ASN B CA 1
ATOM 1599 C C . ASN B 1 67 ? -3.58 -9.328 -12.578 1 96.25 67 ASN B C 1
ATOM 1601 O O . ASN B 1 67 ? -2.381 -9.609 -12.633 1 96.25 67 ASN B O 1
ATOM 1605 N N . VAL B 1 68 ? -4.504 -10.148 -12.227 1 97.88 68 VAL B N 1
ATOM 1606 C CA . VAL B 1 68 ? -4.203 -11.531 -11.859 1 97.88 68 VAL B CA 1
ATOM 1607 C C . VAL B 1 68 ? -4.684 -12.477 -12.953 1 97.88 68 VAL B C 1
ATOM 1609 O O . VAL B 1 68 ? -5.844 -12.422 -13.367 1 97.88 68 VAL B O 1
ATOM 1612 N N . GLU B 1 69 ? -3.773 -13.234 -13.43 1 97.38 69 GLU B N 1
ATOM 1613 C CA . GLU B 1 69 ? -4.133 -14.18 -14.492 1 97.38 69 GLU B CA 1
ATOM 1614 C C . GLU B 1 69 ? -3.379 -15.492 -14.336 1 97.38 69 GLU B C 1
ATOM 1616 O O . GLU B 1 69 ? -2.416 -15.578 -13.578 1 97.38 69 GLU B O 1
ATOM 1621 N N . LEU B 1 70 ? -3.852 -16.5 -15.039 1 96.75 70 LEU B N 1
ATOM 1622 C CA . LEU B 1 70 ? -3.135 -17.766 -15.062 1 96.75 70 LEU B CA 1
ATOM 1623 C C . LEU B 1 70 ? -1.743 -17.594 -15.664 1 96.75 70 LEU B C 1
ATOM 1625 O O . LEU B 1 70 ? -1.568 -16.859 -16.641 1 96.75 70 LEU B O 1
ATOM 1629 N N . ALA B 1 71 ? -0.821 -18.312 -15.039 1 94.94 71 ALA B N 1
ATOM 1630 C CA . ALA B 1 71 ? 0.546 -18.219 -15.547 1 94.94 71 ALA B CA 1
ATOM 1631 C C . ALA B 1 71 ? 0.747 -19.094 -16.781 1 94.94 71 ALA B C 1
ATOM 1633 O O . ALA B 1 71 ? 0.179 -20.188 -16.875 1 94.94 71 ALA B O 1
ATOM 1634 N N . GLU B 1 72 ? 1.544 -18.5 -17.719 1 87.12 72 GLU B N 1
ATOM 1635 C CA . GLU B 1 72 ? 1.966 -19.312 -18.875 1 87.12 72 GLU B CA 1
ATOM 1636 C C . GLU B 1 72 ? 3.328 -19.953 -18.625 1 87.12 72 GLU B C 1
ATOM 1638 O O . GLU B 1 72 ? 4.273 -19.719 -19.375 1 87.12 72 GLU B O 1
ATOM 1643 N N . SER B 1 73 ? 3.594 -20.609 -17.516 1 78.19 73 SER B N 1
ATOM 1644 C CA . SER B 1 73 ? 4.906 -21.062 -17.078 1 78.19 73 SER B CA 1
ATOM 1645 C C . SER B 1 73 ? 5.07 -22.562 -17.297 1 78.19 73 SER B C 1
ATOM 1647 O O . SER B 1 73 ? 6.184 -23.094 -17.219 1 78.19 73 SER B O 1
ATOM 1649 N N . GLY B 1 74 ? 3.947 -23.312 -17.562 1 81.25 74 GLY B N 1
ATOM 1650 C CA . GLY B 1 74 ? 4.008 -24.766 -17.641 1 81.25 74 GLY B CA 1
ATOM 1651 C C . GLY B 1 74 ? 3.818 -25.453 -16.312 1 81.25 74 GLY B C 1
ATOM 1652 O O . GLY B 1 74 ? 3.557 -26.656 -16.25 1 81.25 74 GLY B O 1
ATOM 1653 N N . GLU B 1 75 ? 3.979 -24.734 -15.164 1 86.44 75 GLU B N 1
ATOM 1654 C CA . GLU B 1 75 ? 3.74 -25.297 -13.836 1 86.44 75 GLU B CA 1
ATOM 1655 C C . GLU B 1 75 ? 2.248 -25.438 -13.562 1 86.44 75 GLU B C 1
ATOM 1657 O O . GLU B 1 75 ? 1.454 -24.562 -13.93 1 86.44 75 GLU B O 1
ATOM 1662 N N . PRO B 1 76 ? 1.985 -26.609 -12.961 1 91.69 76 PRO B N 1
ATOM 1663 C CA . PRO B 1 76 ? 0.576 -26.781 -12.609 1 91.69 76 PRO B CA 1
ATOM 1664 C C . PRO B 1 76 ? 0.105 -25.797 -11.547 1 91.69 76 PRO B C 1
ATOM 1666 O O . PRO B 1 76 ? 0.877 -25.422 -10.656 1 91.69 76 PRO B O 1
ATOM 1669 N N . TYR B 1 77 ? -1.097 -25.312 -11.609 1 97 77 TYR B N 1
ATOM 1670 C CA . TYR B 1 77 ? -1.804 -24.469 -10.641 1 97 77 TYR B CA 1
ATOM 1671 C C . TYR B 1 77 ? -1.039 -23.188 -10.375 1 97 77 TYR B C 1
ATOM 1673 O O . TYR B 1 77 ? -0.868 -22.781 -9.219 1 97 77 TYR B O 1
ATOM 1681 N N . ALA B 1 78 ? -0.405 -22.641 -11.406 1 97.31 78 ALA B N 1
ATOM 1682 C CA . ALA B 1 78 ? 0.358 -21.391 -11.305 1 97.31 78 ALA B CA 1
ATOM 1683 C C . ALA B 1 78 ? -0.447 -20.219 -11.836 1 97.31 78 ALA B C 1
ATOM 1685 O O . ALA B 1 78 ? -1.227 -20.359 -12.773 1 97.31 78 ALA B O 1
ATOM 1686 N N . PHE B 1 79 ? -0.282 -19.062 -11.203 1 98.31 79 PHE B N 1
ATOM 1687 C CA . PHE B 1 79 ? -0.863 -17.797 -11.641 1 98.31 79 PHE B CA 1
ATOM 1688 C C . PHE B 1 79 ? 0.144 -16.672 -11.5 1 98.31 79 PHE B C 1
ATOM 1690 O O . PHE B 1 79 ? 1.247 -16.875 -10.984 1 98.31 79 PHE B O 1
ATOM 1697 N N . GLN B 1 80 ? -0.199 -15.555 -12.094 1 97.81 80 GLN B N 1
ATOM 1698 C CA . GLN B 1 80 ? 0.751 -14.445 -12.047 1 97.81 80 GLN B CA 1
ATOM 1699 C C . GLN B 1 80 ? 0.042 -13.125 -11.766 1 97.81 80 GLN B C 1
ATOM 1701 O O . GLN B 1 80 ? -1.141 -12.969 -12.078 1 97.81 80 GLN B O 1
ATOM 1706 N N . ILE B 1 81 ? 0.715 -12.258 -11.117 1 97.88 81 ILE B N 1
ATOM 1707 C CA . ILE B 1 81 ? 0.311 -10.883 -10.875 1 97.88 81 ILE B CA 1
ATOM 1708 C C . ILE B 1 81 ? 1.112 -9.945 -11.773 1 97.88 81 ILE B C 1
ATOM 1710 O O . ILE B 1 81 ? 2.334 -9.844 -11.648 1 97.88 81 ILE B O 1
ATOM 1714 N N . ASN B 1 82 ? 0.391 -9.297 -12.664 1 96.69 82 ASN B N 1
ATOM 1715 C CA . ASN B 1 82 ? 0.998 -8.375 -13.617 1 96.69 82 ASN B CA 1
ATOM 1716 C C . ASN B 1 82 ? 0.692 -6.922 -13.266 1 96.69 82 ASN B C 1
ATOM 1718 O O . ASN B 1 82 ? -0.462 -6.566 -13.023 1 96.69 82 ASN B O 1
ATOM 1722 N N . PHE B 1 83 ? 1.723 -6.113 -13.242 1 96.62 83 PHE B N 1
ATOM 1723 C CA . PHE B 1 83 ? 1.53 -4.695 -12.961 1 96.62 83 PHE B CA 1
ATOM 1724 C C . PHE B 1 83 ? 1.678 -3.869 -14.234 1 96.62 83 PHE B C 1
ATOM 1726 O O . PHE B 1 83 ? 2.412 -4.25 -15.148 1 96.62 83 PHE B O 1
ATOM 1733 N N . ALA B 1 84 ? 0.947 -2.793 -14.172 1 93 84 ALA B N 1
ATOM 1734 C CA . ALA B 1 84 ? 1.019 -1.893 -15.32 1 93 84 ALA B CA 1
ATOM 1735 C C . ALA B 1 84 ? 2.314 -1.085 -15.305 1 93 84 ALA B C 1
ATOM 1737 O O . ALA B 1 84 ? 2.826 -0.746 -14.234 1 93 84 ALA B O 1
ATOM 1738 N N . GLY B 1 85 ? 2.824 -0.785 -16.469 1 89.75 85 GLY B N 1
ATOM 1739 C CA . GLY B 1 85 ? 4.004 0.055 -16.609 1 89.75 85 GLY B CA 1
ATOM 1740 C C . GLY B 1 85 ? 5.18 -0.671 -17.234 1 89.75 85 GLY B C 1
ATOM 1741 O O . GLY B 1 85 ? 5.363 -1.87 -17.016 1 89.75 85 GLY B O 1
ATOM 1742 N N . ALA B 1 86 ? 5.961 0.053 -17.938 1 85.31 86 ALA B N 1
ATOM 1743 C CA . ALA B 1 86 ? 7.141 -0.52 -18.578 1 85.31 86 ALA B CA 1
ATOM 1744 C C . ALA B 1 86 ? 8.133 -1.026 -17.531 1 85.31 86 ALA B C 1
ATOM 1746 O O . ALA B 1 86 ? 8.484 -0.306 -16.594 1 85.31 86 ALA B O 1
ATOM 1747 N N . GLY B 1 87 ? 8.492 -2.248 -17.656 1 88 87 GLY B N 1
ATOM 1748 C CA . GLY B 1 87 ? 9.508 -2.809 -16.766 1 88 87 GLY B CA 1
ATOM 1749 C C . GLY B 1 87 ? 8.961 -3.23 -15.422 1 88 87 GLY B C 1
ATOM 1750 O O . GLY B 1 87 ? 9.727 -3.525 -14.5 1 88 87 GLY B O 1
ATOM 1751 N N . ALA B 1 88 ? 7.602 -3.207 -15.344 1 90.25 88 ALA B N 1
ATOM 1752 C CA . ALA B 1 88 ? 7.004 -3.621 -14.078 1 90.25 88 ALA B CA 1
ATOM 1753 C C . ALA B 1 88 ? 7.254 -5.102 -13.812 1 90.25 88 ALA B C 1
ATOM 1755 O O . ALA B 1 88 ? 7.281 -5.91 -14.742 1 90.25 88 ALA B O 1
ATOM 1756 N N . ARG B 1 89 ? 7.383 -5.395 -12.555 1 89.38 89 ARG B N 1
ATOM 1757 C CA . ARG B 1 89 ? 7.656 -6.766 -12.133 1 89.38 89 ARG B CA 1
ATOM 1758 C C . ARG B 1 89 ? 6.434 -7.652 -12.336 1 89.38 89 ARG B C 1
ATOM 1760 O O . ARG B 1 89 ? 5.297 -7.195 -12.188 1 89.38 89 ARG B O 1
ATOM 1767 N N . VAL B 1 90 ? 6.719 -8.859 -12.742 1 94.56 90 VAL B N 1
ATOM 1768 C CA . VAL B 1 90 ? 5.695 -9.898 -12.766 1 94.56 90 VAL B CA 1
ATOM 1769 C C . VAL B 1 90 ? 5.969 -10.93 -11.672 1 94.56 90 VAL B C 1
ATOM 1771 O O . VAL B 1 90 ? 7.086 -11.438 -11.555 1 94.56 90 VAL B O 1
ATOM 1774 N N . TYR B 1 91 ? 5 -11.18 -10.891 1 96.62 91 TYR B N 1
ATOM 1775 C CA . TYR B 1 91 ? 5.125 -12.211 -9.859 1 96.62 91 TYR B CA 1
ATOM 1776 C C . TYR B 1 91 ? 4.438 -13.5 -10.297 1 96.62 91 TYR B C 1
ATOM 1778 O O . TYR B 1 91 ? 3.24 -13.508 -10.594 1 96.62 91 TYR B O 1
ATOM 1786 N N . VAL B 1 92 ? 5.176 -14.531 -10.398 1 96.88 92 VAL B N 1
ATOM 1787 C CA . VAL B 1 92 ? 4.625 -15.852 -10.703 1 96.88 92 VAL B CA 1
ATOM 1788 C C . VAL B 1 92 ? 4.555 -16.688 -9.43 1 96.88 92 VAL B C 1
ATOM 1790 O O . VAL B 1 92 ? 5.566 -16.891 -8.758 1 96.88 92 VAL B O 1
ATOM 1793 N N . LEU B 1 93 ? 3.35 -17.172 -9.148 1 97.94 93 LEU B N 1
ATOM 1794 C CA . LEU B 1 93 ? 3.088 -17.906 -7.918 1 97.94 93 LEU B CA 1
ATOM 1795 C C . LEU B 1 93 ? 2.434 -19.25 -8.227 1 97.94 93 LEU B C 1
ATOM 1797 O O . LEU B 1 93 ? 1.583 -19.344 -9.109 1 97.94 93 LEU B O 1
ATOM 1801 N N . GLY B 1 94 ? 2.811 -20.203 -7.473 1 97.62 94 GLY B N 1
ATOM 1802 C CA . GLY B 1 94 ? 2.234 -21.531 -7.621 1 97.62 94 GLY B CA 1
ATOM 1803 C C . GLY B 1 94 ? 1.542 -22.031 -6.367 1 97.62 94 GLY B C 1
ATOM 1804 O O . GLY B 1 94 ? 2.068 -21.875 -5.262 1 97.62 94 GLY B O 1
ATOM 1805 N N . ALA B 1 95 ? 0.36 -22.578 -6.52 1 98.12 95 ALA B N 1
ATOM 1806 C CA . ALA B 1 95 ? -0.36 -23.203 -5.414 1 98.12 95 ALA B CA 1
ATOM 1807 C C . ALA B 1 95 ? -0.166 -24.719 -5.43 1 98.12 95 ALA B C 1
ATOM 1809 O O . ALA B 1 95 ? 0.284 -25.281 -6.426 1 98.12 95 ALA B O 1
ATOM 1810 N N . ASP B 1 96 ? -0.528 -25.344 -4.316 1 97.06 96 ASP B N 1
ATOM 1811 C CA . ASP B 1 96 ? -0.35 -26.797 -4.207 1 97.06 96 ASP B CA 1
ATOM 1812 C C . ASP B 1 96 ? -1.517 -27.531 -4.852 1 97.06 96 ASP B C 1
ATOM 1814 O O . ASP B 1 96 ? -1.377 -28.703 -5.25 1 97.06 96 ASP B O 1
ATOM 1818 N N . THR B 1 97 ? -2.697 -26.953 -4.906 1 97.81 97 THR B N 1
ATOM 1819 C CA . THR B 1 97 ? -3.887 -27.562 -5.488 1 97.81 97 THR B CA 1
ATOM 1820 C C . THR B 1 97 ? -4.617 -26.578 -6.391 1 97.81 97 THR B C 1
ATOM 1822 O O . THR B 1 97 ? -4.43 -25.359 -6.27 1 97.81 97 THR B O 1
ATOM 1825 N N . PRO B 1 98 ? -5.426 -27.078 -7.328 1 97.06 98 PRO B N 1
ATOM 1826 C CA . PRO B 1 98 ? -6.223 -26.188 -8.172 1 97.06 98 PRO B CA 1
ATOM 1827 C C . PRO B 1 98 ? -7.215 -25.344 -7.359 1 97.06 98 PRO B C 1
ATOM 1829 O O . PRO B 1 98 ? -7.48 -24.203 -7.707 1 97.06 98 PRO B O 1
ATOM 1832 N N . GLU B 1 99 ? -7.77 -25.906 -6.316 1 98.19 99 GLU B N 1
ATOM 1833 C CA . GLU B 1 99 ? -8.711 -25.188 -5.461 1 98.19 99 GLU B CA 1
ATOM 1834 C C . GLU B 1 99 ? -8.047 -24 -4.773 1 98.19 99 GLU B C 1
ATOM 1836 O O . GLU B 1 99 ? -8.625 -22.922 -4.695 1 98.19 99 GLU B O 1
ATOM 1841 N N . ASP B 1 100 ? -6.824 -24.25 -4.312 1 98.25 100 ASP B N 1
ATOM 1842 C CA . ASP B 1 100 ? -6.078 -23.172 -3.664 1 98.25 100 ASP B CA 1
ATOM 1843 C C . ASP B 1 100 ? -5.711 -22.078 -4.66 1 98.25 100 ASP B C 1
ATOM 1845 O O . ASP B 1 100 ? -5.766 -20.891 -4.332 1 98.25 100 ASP B O 1
ATOM 1849 N N . MET B 1 101 ? -5.289 -22.531 -5.824 1 98.44 101 MET B N 1
ATOM 1850 C CA . MET B 1 101 ? -4.961 -21.578 -6.879 1 98.44 101 MET B CA 1
ATOM 1851 C C . MET B 1 101 ? -6.148 -20.672 -7.172 1 98.44 101 MET B C 1
ATOM 1853 O O . MET B 1 101 ? -6.008 -19.453 -7.188 1 98.44 101 MET B O 1
ATOM 1857 N N . GLU B 1 102 ? -7.293 -21.234 -7.324 1 98.31 102 GLU B N 1
ATOM 1858 C CA . GLU B 1 102 ? -8.5 -20.484 -7.637 1 98.31 102 GLU B CA 1
ATOM 1859 C C . GLU B 1 102 ? -8.883 -19.547 -6.492 1 98.31 102 GLU B C 1
ATOM 1861 O O . GLU B 1 102 ? -9.305 -18.422 -6.723 1 98.31 102 GLU B O 1
ATOM 1866 N N . ALA B 1 103 ? -8.781 -20.031 -5.328 1 98.56 103 ALA B N 1
ATOM 1867 C CA . ALA B 1 103 ? -9.125 -19.234 -4.152 1 98.56 103 ALA B CA 1
ATOM 1868 C C . ALA B 1 103 ? -8.219 -18.016 -4.039 1 98.56 103 ALA B C 1
ATOM 1870 O O . ALA B 1 103 ? -8.688 -16.906 -3.766 1 98.56 103 ALA B O 1
ATOM 1871 N N . TRP B 1 104 ? -6.918 -18.188 -4.25 1 98.88 104 TRP B N 1
ATOM 1872 C CA . TRP B 1 104 ? -5.977 -17.078 -4.211 1 98.88 104 TRP B CA 1
ATOM 1873 C C . TRP B 1 104 ? -6.258 -16.078 -5.332 1 98.88 104 TRP B C 1
ATOM 1875 O O . TRP B 1 104 ? -6.309 -14.875 -5.098 1 98.88 104 TRP B O 1
ATOM 1885 N N . MET B 1 105 ? -6.395 -16.625 -6.512 1 98.5 105 MET B N 1
ATOM 1886 C CA . MET B 1 105 ? -6.652 -15.734 -7.641 1 98.5 105 MET B CA 1
ATOM 1887 C C . MET B 1 105 ? -7.898 -14.891 -7.395 1 98.5 105 MET B C 1
ATOM 1889 O O . MET B 1 105 ? -7.914 -13.695 -7.707 1 98.5 105 MET B O 1
ATOM 1893 N N . LYS B 1 106 ? -8.922 -15.477 -6.848 1 97.75 106 LYS B N 1
ATOM 1894 C CA . LYS B 1 106 ? -10.164 -14.773 -6.57 1 97.75 106 LYS B CA 1
ATOM 1895 C C . LYS B 1 106 ? -9.945 -13.641 -5.57 1 97.75 106 LYS B C 1
ATOM 1897 O O . LYS B 1 106 ? -10.305 -12.492 -5.836 1 97.75 106 LYS B O 1
ATOM 1902 N N . VAL B 1 107 ? -9.352 -13.922 -4.469 1 98.06 107 VAL B N 1
ATOM 1903 C CA . VAL B 1 107 ? -9.219 -12.93 -3.408 1 98.06 107 VAL B CA 1
ATOM 1904 C C . VAL B 1 107 ? -8.266 -11.828 -3.848 1 98.06 107 VAL B C 1
ATOM 1906 O O . VAL B 1 107 ? -8.461 -10.656 -3.516 1 98.06 107 VAL B O 1
ATOM 1909 N N . LEU B 1 108 ? -7.234 -12.125 -4.598 1 98.25 108 LEU B N 1
ATOM 1910 C CA . LEU B 1 108 ? -6.285 -11.125 -5.078 1 98.25 108 LEU B CA 1
ATOM 1911 C C . LEU B 1 108 ? -6.938 -10.203 -6.102 1 98.25 108 LEU B C 1
ATOM 1913 O O . LEU B 1 108 ? -6.629 -9.008 -6.148 1 98.25 108 LEU B O 1
ATOM 1917 N N . THR B 1 109 ? -7.84 -10.797 -6.855 1 95.56 109 THR B N 1
ATOM 1918 C CA . THR B 1 109 ? -8.531 -10.031 -7.887 1 95.56 109 THR B CA 1
ATOM 1919 C C . THR B 1 109 ? -9.422 -8.961 -7.262 1 95.56 109 THR B C 1
ATOM 1921 O O . THR B 1 109 ? -9.562 -7.863 -7.812 1 95.56 109 THR B O 1
ATOM 1924 N N . ILE B 1 110 ? -9.945 -9.18 -6.086 1 93.94 110 ILE B N 1
ATOM 1925 C CA . ILE B 1 110 ? -10.898 -8.242 -5.504 1 93.94 110 ILE B CA 1
ATOM 1926 C C . ILE B 1 110 ? -10.227 -7.449 -4.387 1 93.94 110 ILE B C 1
ATOM 1928 O O . ILE B 1 110 ? -10.891 -6.746 -3.627 1 93.94 110 ILE B O 1
ATOM 1932 N N . ALA B 1 111 ? -8.898 -7.578 -4.293 1 94.62 111 ALA B N 1
ATOM 1933 C CA . ALA B 1 111 ? -8.188 -7 -3.156 1 94.62 111 ALA B CA 1
ATOM 1934 C C . ALA B 1 111 ? -7.75 -5.57 -3.451 1 94.62 111 ALA B C 1
ATOM 1936 O O . ALA B 1 111 ? -7.309 -4.848 -2.553 1 94.62 111 ALA B O 1
ATOM 1937 N N . THR B 1 112 ? -7.871 -5.059 -4.609 1 93.75 112 THR B N 1
ATOM 1938 C CA . THR B 1 112 ? -7.391 -3.727 -4.961 1 93.75 112 THR B CA 1
ATOM 1939 C C . THR B 1 112 ? -8.289 -2.65 -4.352 1 93.75 112 THR B C 1
ATOM 1941 O O . THR B 1 112 ? -9.469 -2.885 -4.109 1 93.75 112 THR B O 1
ATOM 1944 N N . TYR B 1 113 ? -7.738 -1.544 -4.082 1 93.5 113 TYR B N 1
ATOM 1945 C CA . TYR B 1 113 ? -8.523 -0.427 -3.566 1 93.5 113 TYR B CA 1
ATOM 1946 C C . TYR B 1 113 ? -9.586 0.005 -4.57 1 93.5 113 TYR B C 1
ATOM 1948 O O . TYR B 1 113 ? -10.711 0.338 -4.188 1 93.5 113 TYR B O 1
ATOM 1956 N N . GLU B 1 114 ? -9.266 -0.025 -5.762 1 89.19 114 GLU B N 1
ATOM 1957 C CA . GLU B 1 114 ? -10.195 0.334 -6.832 1 89.19 114 GLU B CA 1
ATOM 1958 C C . GLU B 1 114 ? -11.43 -0.557 -6.812 1 89.19 114 GLU B C 1
ATOM 1960 O O . GLU B 1 114 ? -12.547 -0.08 -7.023 1 89.19 114 GLU B O 1
ATOM 1965 N N . TYR B 1 115 ? -11.25 -1.74 -6.594 1 91.75 115 TYR B N 1
ATOM 1966 C CA . TYR B 1 115 ? -12.375 -2.662 -6.512 1 91.75 115 TYR B CA 1
ATOM 1967 C C . TYR B 1 115 ? -13.312 -2.275 -5.371 1 91.75 115 TYR B C 1
ATOM 1969 O O . TYR B 1 115 ? -14.531 -2.275 -5.535 1 91.75 115 TYR B O 1
ATOM 1977 N N . MET B 1 116 ? -12.781 -1.978 -4.215 1 92.56 116 MET B N 1
ATOM 1978 C CA . MET B 1 116 ? -13.586 -1.585 -3.061 1 92.56 116 MET B CA 1
ATOM 1979 C C . MET B 1 116 ? -14.398 -0.331 -3.363 1 92.56 116 MET B C 1
ATOM 1981 O O . MET B 1 116 ? -15.57 -0.24 -2.992 1 92.56 116 MET B O 1
ATOM 1985 N N . GLN B 1 117 ? -13.719 0.577 -3.996 1 92.25 117 GLN B N 1
ATOM 1986 C CA . GLN B 1 117 ? -14.398 1.807 -4.383 1 92.25 117 GLN B CA 1
ATOM 1987 C C . GLN B 1 117 ? -15.57 1.514 -5.316 1 92.25 117 GLN B C 1
ATOM 1989 O O . GLN B 1 117 ? -16.656 2.094 -5.168 1 92.25 117 GLN B O 1
ATOM 1994 N N . MET B 1 118 ? -15.359 0.652 -6.219 1 93.19 118 MET B N 1
ATOM 1995 C CA . MET B 1 118 ? -16.422 0.254 -7.145 1 93.19 118 MET B CA 1
ATOM 1996 C C . MET B 1 118 ? -17.578 -0.407 -6.402 1 93.19 118 MET B C 1
ATOM 1998 O O . MET B 1 118 ? -18.734 -0.18 -6.727 1 93.19 118 MET B O 1
ATOM 2002 N N . MET B 1 119 ? -17.203 -1.192 -5.469 1 93.94 119 MET B N 1
ATOM 2003 C CA . MET B 1 119 ? -18.219 -1.868 -4.676 1 93.94 119 MET B CA 1
ATOM 2004 C C . MET B 1 119 ? -19.062 -0.859 -3.904 1 93.94 119 MET B C 1
ATOM 2006 O O . MET B 1 119 ? -20.297 -0.968 -3.871 1 93.94 119 MET B O 1
ATOM 2010 N N . VAL B 1 120 ? -18.422 0.065 -3.295 1 93.88 120 VAL B N 1
ATOM 2011 C CA . VAL B 1 120 ? -19.125 1.103 -2.543 1 93.88 120 VAL B CA 1
ATOM 2012 C C . VAL B 1 120 ? -20.062 1.869 -3.473 1 93.88 120 VAL B C 1
ATOM 2014 O O . VAL B 1 120 ? -21.234 2.092 -3.139 1 93.88 120 VAL B O 1
ATOM 2017 N N . GLN B 1 121 ? -19.5 2.213 -4.594 1 94.19 121 GLN B N 1
ATOM 2018 C CA . GLN B 1 121 ? -20.297 2.967 -5.559 1 94.19 121 GLN B CA 1
ATOM 2019 C C . GLN B 1 121 ? -21.516 2.162 -6.012 1 94.19 121 GLN B C 1
ATOM 2021 O O . GLN B 1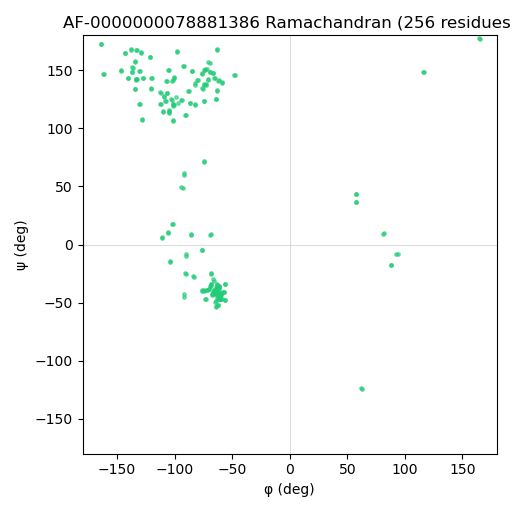 121 ? -22.609 2.701 -6.125 1 94.19 121 GLN B O 1
ATOM 2026 N N . SER B 1 122 ? -21.297 0.937 -6.285 1 94.19 122 SER B N 1
ATOM 2027 C CA . SER B 1 122 ? -22.375 0.05 -6.711 1 94.19 122 SER B CA 1
ATOM 2028 C C . SER B 1 122 ? -23.438 -0.092 -5.625 1 94.19 122 SER B C 1
ATOM 2030 O O . SER B 1 122 ? -24.625 -0.048 -5.906 1 94.19 122 SER B O 1
ATOM 2032 N N . LEU B 1 123 ? -23.031 -0.185 -4.43 1 93.38 123 LEU B N 1
ATOM 2033 C CA . LEU B 1 123 ? -23.938 -0.343 -3.303 1 93.38 123 LEU B CA 1
ATOM 2034 C C . LEU B 1 123 ? -24.719 0.944 -3.051 1 93.38 123 LEU B C 1
ATOM 2036 O O . LEU B 1 123 ? -25.922 0.902 -2.746 1 93.38 123 LEU B O 1
ATOM 2040 N N . GLU B 1 124 ? -24.031 2.018 -3.221 1 92.62 124 GLU B N 1
ATOM 2041 C CA . GLU B 1 124 ? -24.688 3.307 -3.051 1 92.62 124 GLU B CA 1
ATOM 2042 C C . GLU B 1 124 ? -25.75 3.523 -4.117 1 92.62 124 GLU B C 1
ATOM 2044 O O . GLU B 1 124 ? -26.828 4.047 -3.826 1 92.62 124 GLU B O 1
ATOM 2049 N N . LYS B 1 125 ? -25.5 3.143 -5.258 1 93.69 125 LYS B N 1
ATOM 2050 C CA . LYS B 1 125 ? -26.453 3.258 -6.355 1 93.69 125 LYS B CA 1
ATOM 2051 C C . LYS B 1 125 ? -27.688 2.379 -6.109 1 93.69 125 LYS B C 1
ATOM 2053 O O . LYS B 1 125 ? -28.812 2.803 -6.348 1 93.69 125 LYS B O 1
ATOM 2058 N N . ASN B 1 126 ? -27.469 1.245 -5.648 1 90.38 126 ASN B N 1
ATOM 2059 C CA . ASN B 1 126 ? -28.562 0.327 -5.344 1 90.38 126 ASN B CA 1
ATOM 2060 C C . ASN B 1 126 ? -29.469 0.883 -4.254 1 90.38 126 ASN B C 1
ATOM 2062 O O . ASN B 1 126 ? -30.688 0.697 -4.301 1 90.38 126 ASN B O 1
ATOM 2066 N N . LEU B 1 127 ? -28.938 1.562 -3.35 1 89.25 127 LEU B N 1
ATOM 2067 C CA . LEU B 1 127 ? -29.688 2.141 -2.244 1 89.25 127 LEU B CA 1
ATOM 2068 C C . LEU B 1 127 ? -30.5 3.344 -2.711 1 89.25 127 LEU B C 1
ATOM 2070 O O . LEU B 1 127 ? -31.609 3.576 -2.223 1 89.25 127 LEU B O 1
ATOM 2074 N N . SER B 1 128 ? -29.875 4.09 -3.559 1 88.62 128 SER B N 1
ATOM 2075 C CA . SER B 1 128 ? -30.578 5.27 -4.055 1 88.62 128 SER B CA 1
ATOM 2076 C C . SER B 1 128 ? -31.75 4.879 -4.945 1 88.62 128 SER B C 1
ATOM 2078 O O . SER B 1 128 ? -32.688 5.66 -5.125 1 88.62 128 SER B O 1
ATOM 2080 N N . ASP B 1 129 ? -31.734 3.752 -5.547 1 85.88 129 ASP B N 1
ATOM 2081 C CA . ASP B 1 129 ? -32.781 3.27 -6.434 1 85.88 129 ASP B CA 1
ATOM 2082 C C . ASP B 1 129 ? -34 2.779 -5.637 1 85.88 129 ASP B C 1
ATOM 2084 O O . ASP B 1 129 ? -35.062 2.527 -6.203 1 85.88 129 ASP B O 1
ATOM 2088 N N . PHE B 1 130 ? -33.844 2.787 -4.438 1 70.06 130 PHE B N 1
ATOM 2089 C CA . PHE B 1 130 ? -35 2.512 -3.59 1 70.06 130 PHE B CA 1
ATOM 2090 C C . PHE B 1 130 ? -35.625 3.807 -3.098 1 70.06 130 PHE B C 1
ATOM 2092 O O . PHE B 1 130 ? -36.844 3.922 -3.037 1 70.06 130 PHE B O 1
#

InterPro domains:
  IPR001849 Pleckstrin homology domain [PF00169] (19-112)
  IPR001849 Pleckstrin homology domain [PS50003] (17-113)
  IPR001849 Pleckstrin homology domain [SM00233] (18-115)
  IPR011993 PH-like domain superfamily [G3DSA:2.30.29.30] (4-122)
  IPR045188 PH domain containing protein Boi1/Boi2-like [PTHR22902] (2-126)

Organism: Nematostella vectensis (NCBI:txid45351)

Sequence (260 aa):
MKLNEKSVAQFAISNSSTDKEGYLNKKGELNRGYQRRWFVLKGNLLYYFERRLDKDPIGVIILENCNVELAESGEPYAFQINFAGAGARVYVLGADTPEDMEAWMKVLTIATYEYMQMMVQSLEKNLSDFMKLNEKSVAQFAISNSSTDKEGYLNKKGELNRGYQRRWFVLKGNLLYYFERRLDKDPIGVIILENCNVELAESGEPYAFQINFAGAGARVYVLGADTPEDMEAWMKVLTIATYEYMQMMVQSLEKNLSDF

Solvent-accessible surface area (backbone atoms only — not comparable to full-atom values): 14132 Å² total; per-residue (Å²): 113,47,59,56,54,65,34,56,38,44,56,74,66,41,91,63,82,65,76,46,69,48,73,34,29,37,48,42,90,86,48,87,49,68,42,71,26,26,32,41,28,44,65,37,37,37,32,32,19,73,45,81,85,59,76,64,50,54,28,41,43,68,48,56,69,58,48,68,42,75,42,92,75,84,58,72,41,28,29,27,43,40,38,53,59,91,87,30,64,69,48,45,38,28,30,93,39,63,69,54,29,51,53,49,51,52,55,60,62,59,24,21,60,66,48,50,51,50,48,42,52,51,50,50,52,59,57,69,74,104,115,47,58,56,54,66,31,56,40,45,56,72,65,41,90,63,84,64,76,45,71,48,71,32,29,39,50,40,89,86,49,86,50,69,43,70,24,26,33,41,28,45,66,37,38,38,32,32,19,71,45,81,86,59,74,61,50,53,27,41,42,68,48,59,68,58,49,69,44,76,43,94,75,83,56,73,42,30,30,28,43,40,38,54,60,90,88,31,64,69,48,44,37,26,31,94,38,63,68,54,29,52,53,50,50,51,54,60,62,60,22,20,60,66,47,49,53,50,49,42,52,52,50,50,51,59,57,70,73,102

pLDDT: mean 94.42, std 5.45, range [70.0, 98.88]

Secondary structure (DSSP, 8-state):
-EE-HHHHHHHHTSSSPPSEEEEEEEEPSSS--EEEEEEEEETTEEEEESSTT-SS-SEEEE-SSEEEEE--SS-TTEEEEEESSTT--EEEEE-SSHHHHHHHHHHHHT-SHHHHHHHHHHHHHHHHT-/-EE-HHHHHHHHTSSSPPSEEEEEEEEPSSS--EEEEEEEEETTE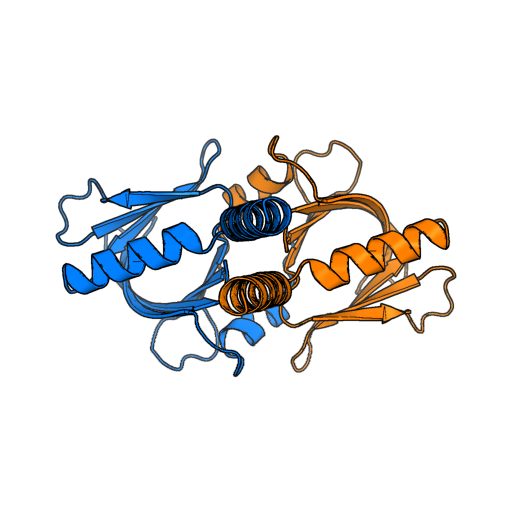EEEESSTT-SS-SEEEE-SSEEEEE--SS-TTEEEEEESSTT--EEEEE-SSHHHHHHHHHHHHT-SHHHHHHHHHHHHHHHHT-

Foldseek 3Di:
DDDPQVVVLQVQPDPDDWPDKDWKFKADPVHRDTQIWIWTHDQQKIFTPNDDPDSGTPDIDRLEQWAKAADPPPDPLKIWIGHDDPPDDIIIIHDPDVVVSVVVNVCNHCRHPVNVVVVVVVVVVVVVVD/DDDPQVVVLQVQPDPDDWPDKDWKFKADPVHRDTQIWIWTHDQQKIFTPNDDPDSGTPDIDRLEQWAKAADPPPDPLKIWIGHDDPPDDIIIIHDPDVVVSVVVNVCNHCRHPVNVVVVVVVVVVVVVVD

Radius of gyration: 19.28 Å; Cα contacts (8 Å, |Δi|>4): 491; chains: 2; bounding box: 52×55×38 Å